Protein AF-A0A1Q6TTP5-F1 (afdb_monomer_lite)

Secondary structure (DSSP, 8-state):
----EEEEE-GGGS--HHHH-S-HHHHHHHHHHHHHHHHHHHGGG--SS-EEHHHHHHHHHHHHTT----EEEEE---TT-S-EEEEEEEEEE-GGG-EEEEEEEEEEEE-B-TTSSEES-HHHHHHHHHHHHHHHH-GGGS----TTGGG-GGGHHHHHHHHHHHHT--SS---HHHHHHHHHHHGGGS-HHHHHHHHHHHHHHHHHHHHHHHHHHHHHHHTT-HHHHHHHHHHIIIII-HHHHHHHHHHHHHHHHHHHHHHHHHHTT-

pLDDT: mean 91.37, std 7.25, range [50.59, 98.12]

Radius of gyration: 19.86 Å; chains: 1; bounding box: 50×44×64 Å

Sequence (270 aa):
MQIVLHEKFLPEARLPFSIVKGSVKSRKIMAEKQFKNFYKEINHYWNGKYCSVDILRETLDKQLYPNKINYVILNEENQKFAGSHGCSVKVTPGENGELNLNHTGYKFLLPLDSTKNNILNKYTALHEARHFFDHLYNPKYSLIRCGKSINHEQSKEDYEKLHELFLTDLSKPVKMKNLKNNAALIFKHIPNDVLIDGLQNIRNALQTEINAYKEEIKCLMKDYKFLDALTLKLFLNTNCKFKAKLKYTNQKLKELIYIERQALRNQRHQ

Foldseek 3Di:
DQAAEAEAEDQQAADDCVQLDDDLVVLLVVLVVLLVQLCVQLVVQPPPFKHWPVSNVVSVPVSQPPRRHDEDEAADPDPLDQKDKAFDWDWDADPPRYIYTYGRHMYIHAHADPVNTIGGDPLSSSLRSLLSSSCRSPVLLRDPLCSVVVRVVQLPVLLVVLLCLQPPFLPFFDDVVVSVVSNVVSVVRDPLVSLLSSLSNSLSVLVSNVRSLVVSLVVCVVVVVPVVSVVSVVSCVGRNVSVVSNVVSVVVSVVSVVVVVVVVVVVVVD

Structure (mmCIF, N/CA/C/O backbone):
data_AF-A0A1Q6TTP5-F1
#
_entry.id   AF-A0A1Q6TTP5-F1
#
loop_
_atom_site.group_PDB
_atom_site.id
_atom_site.type_symbol
_atom_site.label_atom_id
_atom_site.label_alt_id
_atom_site.label_comp_id
_atom_site.label_asym_id
_atom_site.label_entity_id
_atom_site.label_seq_id
_atom_site.pdbx_PDB_ins_code
_atom_site.Cartn_x
_atom_site.Cartn_y
_atom_site.Cartn_z
_atom_site.occupancy
_atom_site.B_iso_or_equiv
_atom_site.auth_seq_id
_atom_site.auth_comp_id
_atom_site.auth_asym_id
_atom_site.auth_atom_id
_atom_site.pdbx_PDB_model_num
ATOM 1 N N . MET A 1 1 ? -29.243 -4.845 12.595 1.00 61.56 1 MET A N 1
ATOM 2 C CA . MET A 1 1 ? -28.504 -6.123 12.509 1.00 61.56 1 MET A CA 1
ATOM 3 C C . MET A 1 1 ? -27.027 -5.785 12.442 1.00 61.56 1 MET A C 1
ATOM 5 O O . MET A 1 1 ? -26.674 -4.958 11.614 1.00 61.56 1 MET A O 1
ATOM 9 N N . GLN A 1 2 ? -26.197 -6.325 13.336 1.00 77.44 2 GLN A N 1
ATOM 10 C CA . GLN A 1 2 ? -24.757 -6.064 13.312 1.00 77.44 2 GLN A CA 1
ATOM 11 C C . GLN A 1 2 ? -24.103 -6.994 12.287 1.00 77.44 2 GLN A C 1
ATOM 13 O O . GLN A 1 2 ? -24.135 -8.209 12.444 1.00 77.44 2 GLN A O 1
ATOM 18 N N . ILE A 1 3 ? -23.536 -6.423 11.231 1.00 81.69 3 ILE A N 1
ATOM 19 C CA . ILE A 1 3 ? -22.770 -7.151 10.225 1.00 81.69 3 ILE A CA 1
ATOM 20 C C . ILE A 1 3 ? -21.386 -7.431 10.802 1.00 81.69 3 ILE A C 1
ATOM 22 O O . ILE A 1 3 ? -20.631 -6.511 11.122 1.00 81.69 3 ILE A O 1
ATOM 26 N N . VAL A 1 4 ? -21.027 -8.704 10.912 1.00 87.06 4 VAL A N 1
ATOM 27 C CA . VAL A 1 4 ? -19.664 -9.112 11.257 1.00 87.06 4 VAL A CA 1
ATOM 28 C C . VAL A 1 4 ? -18.906 -9.403 9.966 1.00 87.06 4 VAL A C 1
ATOM 30 O O . VAL A 1 4 ? -19.392 -10.123 9.095 1.00 87.06 4 VAL A O 1
ATOM 33 N N . LEU A 1 5 ? -17.722 -8.804 9.832 1.00 88.69 5 LEU A N 1
ATOM 34 C CA . LEU A 1 5 ? -16.865 -8.942 8.658 1.00 88.69 5 LEU A CA 1
ATOM 35 C C . LEU A 1 5 ? -15.565 -9.658 9.030 1.00 88.69 5 LEU A C 1
ATOM 37 O O . LEU A 1 5 ? -14.797 -9.172 9.863 1.00 88.69 5 LEU A O 1
ATOM 41 N N . HIS A 1 6 ? -15.284 -10.768 8.355 1.00 90.62 6 HIS A N 1
ATOM 42 C CA . HIS A 1 6 ? -14.046 -11.525 8.495 1.00 90.62 6 HIS A CA 1
ATOM 43 C C . HIS A 1 6 ? -13.146 -11.317 7.280 1.00 90.62 6 HIS A C 1
ATOM 45 O O . HIS A 1 6 ? -13.480 -11.720 6.168 1.00 90.62 6 HIS A O 1
ATOM 51 N N . GLU A 1 7 ? -11.971 -10.722 7.486 1.00 91.75 7 GLU A N 1
ATOM 52 C CA . GLU A 1 7 ? -10.958 -10.613 6.433 1.00 91.75 7 GLU A CA 1
ATOM 53 C C . GLU A 1 7 ? -10.144 -11.910 6.332 1.00 91.75 7 GLU A C 1
ATOM 55 O O . GLU A 1 7 ? -9.494 -12.334 7.294 1.00 91.75 7 GLU A O 1
ATOM 60 N N . LYS A 1 8 ? -10.161 -12.541 5.154 1.00 92.50 8 LYS A N 1
ATOM 61 C CA . LYS A 1 8 ? -9.459 -13.800 4.872 1.00 92.50 8 LYS A CA 1
ATOM 62 C C . LYS A 1 8 ? -8.482 -13.598 3.723 1.00 92.50 8 LYS A C 1
ATOM 64 O O . LYS A 1 8 ? -8.877 -13.157 2.654 1.00 92.50 8 LYS A O 1
ATOM 69 N N . PHE A 1 9 ? -7.216 -13.957 3.918 1.00 93.62 9 PHE A N 1
ATOM 70 C CA . PHE A 1 9 ? -6.235 -13.994 2.829 1.00 93.62 9 PHE A CA 1
ATOM 71 C C . PHE A 1 9 ? -6.176 -15.395 2.238 1.00 93.62 9 PHE A C 1
ATOM 73 O O . PHE A 1 9 ? -5.779 -16.336 2.937 1.00 93.62 9 PHE A O 1
ATOM 80 N N . LEU A 1 10 ? -6.563 -15.521 0.969 1.00 94.56 10 LEU A N 1
ATOM 81 C CA . LEU A 1 10 ? -6.460 -16.776 0.232 1.00 94.56 10 LEU A CA 1
ATOM 82 C C . LEU A 1 10 ? -4.989 -17.098 -0.090 1.00 94.56 10 LEU A C 1
ATOM 84 O O . LEU A 1 10 ? -4.150 -16.193 -0.040 1.00 94.56 10 LEU A O 1
ATOM 88 N N . PRO A 1 11 ? -4.636 -18.371 -0.365 1.00 94.06 11 PRO A N 1
ATOM 89 C CA . PRO A 1 11 ? -3.260 -18.777 -0.667 1.00 94.06 11 PRO A CA 1
ATOM 90 C C . PRO A 1 11 ? -2.584 -17.932 -1.754 1.00 94.06 11 PRO A C 1
ATOM 92 O O . PRO A 1 11 ? -1.433 -17.547 -1.595 1.00 94.06 11 PRO A O 1
ATOM 95 N N . GLU A 1 12 ? -3.322 -17.569 -2.796 1.00 93.00 12 GLU A N 1
ATOM 96 C CA . GLU A 1 12 ? -2.879 -16.727 -3.906 1.00 93.00 12 GLU A CA 1
ATOM 97 C C . GLU A 1 12 ? -2.665 -15.248 -3.538 1.00 93.00 12 GLU A C 1
ATOM 99 O O . GLU A 1 12 ? -2.098 -14.492 -4.316 1.00 93.00 12 GLU A O 1
ATOM 104 N N . ALA A 1 13 ? -3.099 -14.799 -2.361 1.00 94.81 13 ALA A N 1
ATOM 105 C CA . ALA A 1 13 ? -2.961 -13.415 -1.907 1.00 94.81 13 ALA A CA 1
ATOM 106 C C . ALA A 1 13 ? -1.980 -13.274 -0.736 1.00 94.81 13 ALA A C 1
ATOM 108 O O . ALA A 1 13 ? -1.934 -12.228 -0.087 1.00 94.81 13 ALA A O 1
ATOM 109 N N . ARG A 1 14 ? -1.231 -14.332 -0.399 1.00 95.06 14 ARG A N 1
ATOM 110 C CA . ARG A 1 14 ? -0.329 -14.324 0.757 1.00 95.06 14 ARG A CA 1
ATOM 111 C C . ARG A 1 14 ? 0.896 -15.195 0.557 1.00 95.06 14 ARG A C 1
ATOM 113 O O . ARG A 1 14 ? 0.854 -16.251 -0.059 1.00 95.06 14 ARG A O 1
ATOM 120 N N . LEU A 1 15 ? 1.978 -14.799 1.213 1.00 95.94 15 LEU A N 1
ATOM 121 C CA . LEU A 1 15 ? 3.125 -15.675 1.407 1.00 95.94 15 LEU A CA 1
ATOM 122 C C . LEU A 1 15 ? 2.881 -16.651 2.573 1.00 95.94 15 LEU A C 1
ATOM 124 O O . LEU A 1 15 ? 2.167 -16.310 3.525 1.00 95.94 15 LEU A O 1
ATOM 128 N N . PRO A 1 16 ? 3.517 -17.837 2.557 1.00 94.62 16 PRO A N 1
ATOM 129 C CA . PRO A 1 16 ? 3.521 -18.756 3.688 1.00 94.62 16 PRO A CA 1
ATOM 130 C C . PRO A 1 16 ? 3.952 -18.084 4.995 1.00 94.62 16 PRO A C 1
ATOM 132 O O . PRO A 1 16 ? 4.880 -17.270 5.021 1.00 94.62 16 PRO A O 1
ATOM 135 N N . PHE A 1 17 ? 3.339 -18.479 6.116 1.00 93.19 17 PHE A N 1
ATOM 136 C CA . PHE A 1 17 ? 3.669 -17.925 7.436 1.00 93.19 17 PHE A CA 1
ATOM 137 C C . PHE A 1 17 ? 5.153 -18.088 7.796 1.00 93.19 17 PHE A C 1
ATOM 139 O O . PHE A 1 17 ? 5.731 -17.217 8.440 1.00 93.19 17 PHE A O 1
ATOM 146 N N . SER A 1 18 ? 5.804 -19.157 7.330 1.00 93.56 18 SER A N 1
ATOM 147 C CA . SER A 1 18 ? 7.247 -19.369 7.494 1.00 93.56 18 SER A CA 1
ATOM 148 C C . SER A 1 18 ? 8.098 -18.222 6.932 1.00 93.56 18 SER A C 1
ATOM 150 O O . SER A 1 18 ? 9.165 -17.950 7.485 1.00 93.56 18 SER A O 1
ATOM 152 N N . ILE A 1 19 ? 7.609 -17.525 5.898 1.00 92.56 19 ILE A N 1
ATOM 153 C CA . ILE A 1 19 ? 8.238 -16.353 5.279 1.00 92.56 19 ILE A CA 1
ATOM 154 C C . ILE A 1 19 ? 7.828 -15.066 6.005 1.00 92.56 19 ILE A C 1
ATOM 156 O O . ILE A 1 19 ? 8.670 -14.211 6.264 1.00 92.56 19 ILE A O 1
ATOM 160 N N . VAL A 1 20 ? 6.552 -14.917 6.370 1.00 92.25 20 VAL A N 1
ATOM 161 C CA . VAL A 1 20 ? 6.010 -13.672 6.960 1.00 92.25 20 VAL A CA 1
ATOM 162 C C . VAL A 1 20 ? 5.884 -13.702 8.489 1.00 92.25 20 VAL A C 1
ATOM 164 O O . VAL A 1 20 ? 5.105 -12.949 9.080 1.00 92.25 20 VAL A O 1
ATOM 167 N N . LYS A 1 21 ? 6.672 -14.541 9.167 1.00 92.38 21 LYS A N 1
ATOM 168 C CA . LYS A 1 21 ? 6.763 -14.579 10.637 1.00 92.38 21 LYS A CA 1
ATOM 169 C C . LYS A 1 21 ? 7.681 -13.488 11.202 1.00 92.38 21 LYS A C 1
ATOM 171 O O . LYS A 1 21 ? 8.423 -12.809 10.495 1.00 92.38 21 LYS A O 1
ATOM 176 N N . GLY A 1 22 ? 7.636 -13.318 12.522 1.00 92.88 22 GLY A N 1
ATOM 177 C CA . GLY A 1 22 ? 8.502 -12.397 13.262 1.00 92.88 22 GLY A CA 1
ATOM 178 C C . GLY A 1 22 ? 7.882 -11.025 13.537 1.00 92.88 22 GLY A C 1
ATOM 179 O O . GLY A 1 22 ? 6.665 -10.834 13.521 1.00 92.88 22 GLY A O 1
ATOM 180 N N . SER A 1 23 ? 8.736 -10.053 13.848 1.00 94.62 23 SER A N 1
ATOM 181 C CA . SER A 1 23 ? 8.324 -8.687 14.187 1.00 94.62 23 SER A CA 1
ATOM 182 C C . SER A 1 23 ? 7.936 -7.863 12.949 1.00 94.62 23 SER A C 1
ATOM 184 O O . SER A 1 23 ? 8.320 -8.172 11.823 1.00 94.62 23 SER A O 1
ATOM 186 N N . VAL A 1 24 ? 7.231 -6.744 13.151 1.00 91.50 24 VAL A N 1
ATOM 187 C CA . VAL A 1 24 ? 6.986 -5.761 12.072 1.00 91.50 24 VAL A CA 1
ATOM 188 C C . VAL A 1 24 ? 8.311 -5.255 11.485 1.00 91.50 24 VAL A C 1
ATOM 190 O O . VAL A 1 24 ? 8.438 -5.101 10.274 1.00 91.50 24 VAL A O 1
ATOM 193 N N . LYS A 1 25 ? 9.330 -5.052 12.331 1.00 93.75 25 LYS A N 1
ATOM 194 C CA . LYS A 1 25 ? 10.655 -4.583 11.904 1.00 93.75 25 LYS A CA 1
ATOM 195 C C . LYS A 1 25 ? 11.347 -5.593 10.983 1.00 93.75 25 LYS A C 1
ATOM 197 O O . LYS A 1 25 ? 11.863 -5.191 9.945 1.00 93.75 25 LYS A O 1
ATOM 202 N N . SER A 1 26 ? 11.337 -6.883 11.330 1.00 95.00 26 SER A N 1
ATOM 203 C CA . SER A 1 26 ? 11.960 -7.927 10.499 1.00 95.00 26 SER A CA 1
ATOM 204 C C . SER A 1 26 ? 11.258 -8.066 9.153 1.00 95.00 26 SER A C 1
ATOM 206 O O . SER A 1 26 ? 11.923 -8.096 8.122 1.00 95.00 26 SER A O 1
ATOM 208 N N . ARG A 1 27 ? 9.922 -8.049 9.137 1.00 96.12 27 ARG A N 1
ATOM 209 C CA . ARG A 1 27 ? 9.150 -8.119 7.888 1.00 96.12 27 ARG A CA 1
ATOM 210 C C . ARG A 1 27 ? 9.369 -6.914 6.984 1.00 96.12 27 ARG A C 1
ATOM 212 O O . ARG A 1 27 ? 9.507 -7.083 5.780 1.00 96.12 27 ARG A O 1
ATOM 219 N N . LYS A 1 28 ? 9.496 -5.710 7.548 1.00 94.88 28 LYS A N 1
ATOM 220 C CA . LYS A 1 28 ? 9.879 -4.512 6.787 1.00 94.88 28 LYS A CA 1
ATOM 221 C C . LYS A 1 28 ? 11.259 -4.654 6.131 1.00 94.88 28 LYS A C 1
ATOM 223 O O . LYS A 1 28 ? 11.417 -4.293 4.970 1.00 94.88 28 LYS A O 1
ATOM 228 N N . ILE A 1 29 ? 12.242 -5.206 6.847 1.00 95.50 29 ILE A N 1
ATOM 229 C CA . ILE A 1 29 ? 13.582 -5.472 6.294 1.00 95.50 29 ILE A CA 1
ATOM 230 C C . ILE A 1 29 ? 13.503 -6.486 5.148 1.00 95.50 29 ILE A C 1
ATOM 232 O O . ILE A 1 29 ? 14.126 -6.278 4.109 1.00 95.50 29 ILE A O 1
ATOM 236 N N . MET A 1 30 ? 12.721 -7.557 5.311 1.00 96.00 30 MET A N 1
ATOM 237 C CA . MET A 1 30 ? 12.509 -8.552 4.255 1.00 96.00 30 MET A CA 1
ATOM 238 C C . MET A 1 30 ? 11.858 -7.929 3.023 1.00 96.00 30 MET A C 1
ATOM 240 O O . MET A 1 30 ? 12.359 -8.101 1.917 1.00 96.00 30 MET A O 1
ATOM 244 N N . ALA A 1 31 ? 10.809 -7.136 3.221 1.00 97.19 31 ALA A N 1
ATOM 245 C CA . ALA A 1 31 ? 10.143 -6.427 2.147 1.00 97.19 31 ALA A CA 1
ATOM 246 C C . ALA A 1 31 ? 11.117 -5.485 1.409 1.00 97.19 31 ALA A C 1
ATOM 248 O O . ALA A 1 31 ? 11.142 -5.486 0.182 1.00 97.19 31 ALA A O 1
ATOM 249 N N . GLU A 1 32 ? 11.937 -4.698 2.122 1.00 96.81 32 GLU A N 1
ATOM 250 C CA . GLU A 1 32 ? 12.962 -3.825 1.514 1.00 96.81 32 GLU A CA 1
ATOM 251 C C . GLU A 1 32 ? 14.014 -4.639 0.740 1.00 96.81 32 GLU A C 1
ATOM 253 O O . GLU A 1 32 ? 14.428 -4.236 -0.347 1.00 96.81 32 GLU A O 1
ATOM 258 N N . LYS A 1 33 ? 14.436 -5.795 1.268 1.00 96.25 33 LYS A N 1
ATOM 259 C CA . LYS A 1 33 ? 15.372 -6.701 0.587 1.00 96.25 33 LYS A CA 1
ATOM 260 C C . LYS A 1 33 ? 14.799 -7.189 -0.745 1.00 96.25 33 LYS A C 1
ATOM 262 O O . LYS A 1 33 ? 15.495 -7.104 -1.752 1.00 96.25 33 LYS A O 1
ATOM 267 N N . GLN A 1 34 ? 13.551 -7.651 -0.758 1.00 96.75 34 GLN A N 1
ATOM 268 C CA . GLN A 1 34 ? 12.932 -8.166 -1.981 1.00 96.75 34 GLN A CA 1
ATOM 269 C C . GLN A 1 34 ? 12.700 -7.080 -3.017 1.00 96.75 34 GLN A C 1
ATOM 271 O O . GLN A 1 34 ? 13.048 -7.267 -4.176 1.00 96.75 34 GLN A O 1
ATOM 276 N N . PHE A 1 35 ? 12.253 -5.899 -2.591 1.00 97.81 35 PHE A N 1
ATOM 277 C CA . PHE A 1 35 ? 12.165 -4.763 -3.501 1.00 97.81 35 PHE A CA 1
ATOM 278 C C . PHE A 1 35 ? 13.524 -4.396 -4.109 1.00 97.81 35 PHE A C 1
ATOM 280 O O . PHE A 1 35 ? 13.597 -4.092 -5.290 1.00 97.81 35 PHE A O 1
ATOM 287 N N . LYS A 1 36 ? 14.623 -4.446 -3.344 1.00 96.06 36 LYS A N 1
ATOM 288 C CA . LYS A 1 36 ? 15.963 -4.188 -3.898 1.00 96.06 36 LYS A CA 1
ATOM 289 C C . LYS A 1 36 ? 16.388 -5.237 -4.924 1.00 96.06 36 LYS A C 1
ATOM 291 O O . LYS A 1 36 ? 17.063 -4.871 -5.882 1.00 96.06 36 LYS A O 1
ATOM 296 N N . ASN A 1 37 ? 16.041 -6.505 -4.712 1.00 96.19 37 ASN A N 1
ATOM 297 C CA . ASN A 1 37 ? 16.321 -7.574 -5.672 1.00 96.19 37 ASN A CA 1
ATOM 298 C C . ASN A 1 37 ? 15.503 -7.378 -6.953 1.00 96.19 37 ASN A C 1
ATOM 300 O O . ASN A 1 37 ? 16.085 -7.318 -8.031 1.00 96.19 37 ASN A O 1
ATOM 304 N N . PHE A 1 38 ? 14.197 -7.146 -6.804 1.00 97.38 38 PHE A N 1
ATOM 305 C CA . PHE A 1 38 ? 13.297 -6.758 -7.887 1.00 97.38 38 PHE A CA 1
ATOM 306 C C . PHE A 1 38 ? 13.824 -5.545 -8.663 1.00 97.38 38 PHE A C 1
ATOM 308 O O . PHE A 1 38 ? 13.957 -5.607 -9.879 1.00 97.38 38 PHE A O 1
ATOM 315 N N . TYR A 1 39 ? 14.198 -4.467 -7.964 1.00 95.00 39 TYR A N 1
ATOM 316 C CA . TYR A 1 39 ? 14.732 -3.250 -8.573 1.00 95.00 39 TYR A CA 1
ATOM 317 C C . TYR A 1 39 ? 15.978 -3.537 -9.407 1.00 95.00 39 TYR A C 1
ATOM 319 O O . TYR A 1 39 ? 16.068 -3.062 -10.531 1.00 95.00 39 TYR A O 1
ATOM 327 N N . LYS A 1 40 ? 16.945 -4.292 -8.866 1.00 93.69 40 LYS A N 1
ATOM 328 C CA . LYS A 1 40 ? 18.176 -4.621 -9.598 1.00 93.69 40 LYS A CA 1
ATOM 329 C C . LYS A 1 40 ? 17.859 -5.271 -10.937 1.00 93.69 40 LYS A C 1
ATOM 331 O O . LYS A 1 40 ? 18.472 -4.905 -11.924 1.00 93.69 40 LYS A O 1
ATOM 336 N N . GLU A 1 41 ? 16.898 -6.185 -10.955 1.00 94.00 41 GLU A N 1
ATOM 337 C CA . GLU A 1 41 ? 16.515 -6.907 -12.158 1.00 94.00 41 GLU A CA 1
ATOM 338 C C . GLU A 1 41 ? 15.703 -6.047 -13.131 1.00 94.00 41 GLU A C 1
ATOM 340 O O . GLU A 1 41 ? 16.138 -5.835 -14.262 1.00 94.00 41 GLU A O 1
ATOM 345 N N . ILE A 1 42 ? 14.577 -5.478 -12.681 1.00 94.06 42 ILE A N 1
ATOM 346 C CA . ILE A 1 42 ? 13.681 -4.703 -13.551 1.00 94.06 42 ILE A CA 1
ATOM 347 C C . ILE A 1 42 ? 14.399 -3.500 -14.168 1.00 94.06 42 ILE A C 1
ATOM 349 O O . ILE A 1 42 ? 14.082 -3.095 -15.282 1.00 94.06 42 ILE A O 1
ATOM 353 N N . ASN A 1 43 ? 15.384 -2.927 -13.463 1.00 91.06 43 ASN A N 1
ATOM 354 C CA . ASN A 1 43 ? 16.099 -1.734 -13.900 1.00 91.06 43 ASN A CA 1
ATOM 355 C C . ASN A 1 43 ? 16.817 -1.918 -15.247 1.00 91.06 43 ASN A C 1
ATOM 357 O O . ASN A 1 43 ? 16.950 -0.943 -15.981 1.00 91.06 43 ASN A O 1
ATOM 361 N N . HIS A 1 44 ? 17.240 -3.140 -15.583 1.00 89.44 44 HIS A N 1
ATOM 362 C CA . HIS A 1 44 ? 17.928 -3.438 -16.843 1.00 89.44 44 HIS A CA 1
ATOM 363 C C . HIS A 1 44 ? 17.019 -3.360 -18.074 1.00 89.44 44 HIS A C 1
ATOM 365 O O . HIS A 1 44 ? 17.513 -3.147 -19.176 1.00 89.44 44 HIS A O 1
ATOM 371 N N . TYR A 1 45 ? 15.706 -3.499 -17.890 1.00 89.75 45 TYR A N 1
ATOM 372 C CA . TYR A 1 45 ? 14.745 -3.553 -18.991 1.00 89.75 45 TYR A CA 1
ATOM 373 C C . TYR A 1 45 ? 14.114 -2.202 -19.336 1.00 89.75 45 TYR A C 1
ATOM 375 O O . TYR A 1 45 ? 13.367 -2.093 -20.307 1.00 89.75 45 TYR A O 1
ATOM 383 N N . TRP A 1 46 ? 14.401 -1.152 -18.564 1.00 86.56 46 TRP A N 1
ATOM 384 C CA . TRP A 1 46 ? 13.908 0.186 -18.879 1.00 86.56 46 TRP A CA 1
ATOM 385 C C . TRP A 1 46 ? 14.708 0.772 -20.041 1.00 86.56 46 TRP A C 1
ATOM 387 O O . TRP A 1 46 ? 15.827 1.250 -19.856 1.00 86.56 46 TRP A O 1
ATOM 397 N N . ASN A 1 47 ? 14.114 0.793 -21.235 1.00 70.75 47 ASN A N 1
ATOM 398 C CA . ASN A 1 47 ? 14.740 1.337 -22.441 1.00 70.75 47 ASN A CA 1
ATOM 399 C C . ASN A 1 47 ? 14.602 2.872 -22.513 1.00 70.75 47 ASN A C 1
ATOM 401 O O . ASN A 1 47 ? 13.961 3.430 -23.402 1.00 70.75 47 ASN A O 1
ATOM 405 N N . GLY A 1 48 ? 15.107 3.573 -21.495 1.00 66.94 48 GLY A N 1
ATOM 406 C CA . GLY A 1 48 ? 15.123 5.039 -21.405 1.00 66.94 48 GLY A CA 1
ATOM 407 C C . GLY A 1 48 ? 13.773 5.724 -21.134 1.00 66.94 48 GLY A C 1
ATOM 408 O O . GLY A 1 48 ? 13.760 6.747 -20.449 1.00 66.94 48 GLY A O 1
ATOM 409 N N . LYS A 1 49 ? 12.639 5.181 -21.611 1.00 70.94 49 LYS A N 1
ATOM 410 C CA . LYS A 1 49 ? 11.299 5.779 -21.417 1.00 70.94 49 LYS A CA 1
ATOM 411 C C . LYS A 1 49 ? 10.199 4.824 -20.950 1.00 70.94 49 LYS A C 1
ATOM 413 O O . LYS A 1 49 ? 9.296 5.282 -20.261 1.00 70.94 49 LYS A O 1
ATOM 418 N N . TYR A 1 50 ? 10.258 3.540 -21.288 1.00 86.19 50 TYR A N 1
ATOM 419 C CA . TYR A 1 50 ? 9.180 2.593 -20.992 1.00 86.19 50 TYR A CA 1
ATOM 420 C C . TYR A 1 50 ? 9.714 1.198 -20.655 1.00 86.19 50 TYR A C 1
ATOM 422 O O . TYR A 1 50 ? 10.868 0.868 -20.937 1.00 86.19 50 TYR A O 1
ATOM 430 N N . CYS A 1 51 ? 8.855 0.402 -20.025 1.00 91.94 51 CYS A N 1
ATOM 431 C CA . CYS A 1 51 ? 9.029 -1.026 -19.771 1.00 91.94 51 CYS A CA 1
ATOM 432 C C . CYS A 1 51 ? 7.689 -1.711 -20.043 1.00 91.94 51 CYS A C 1
ATOM 434 O O . CYS A 1 51 ? 6.642 -1.123 -19.754 1.00 91.94 51 CYS A O 1
ATOM 436 N N . SER A 1 52 ? 7.702 -2.915 -20.611 1.00 94.94 52 SER A N 1
ATOM 437 C CA . SER A 1 52 ? 6.453 -3.619 -20.886 1.00 94.94 52 SER A CA 1
ATOM 438 C C . SER A 1 52 ? 5.816 -4.146 -19.598 1.00 94.94 52 SER A C 1
ATOM 440 O O . SER A 1 52 ? 6.489 -4.463 -18.612 1.00 94.94 52 SER A O 1
ATOM 442 N N . VAL A 1 53 ? 4.491 -4.259 -19.615 1.00 96.50 53 VAL A N 1
ATOM 443 C CA . VAL A 1 53 ? 3.714 -4.870 -18.532 1.00 96.50 53 VAL A CA 1
ATOM 444 C C . VAL A 1 53 ? 4.145 -6.322 -18.307 1.00 96.50 53 VAL A C 1
ATOM 446 O O . VAL A 1 53 ? 4.231 -6.756 -17.160 1.00 96.50 53 VAL A O 1
ATOM 449 N N . ASP A 1 54 ? 4.469 -7.059 -19.370 1.00 96.38 54 ASP A N 1
ATOM 450 C CA . ASP A 1 54 ? 4.887 -8.460 -19.262 1.00 96.38 54 ASP A CA 1
ATOM 451 C C . ASP A 1 54 ? 6.254 -8.608 -18.594 1.00 96.38 54 ASP A C 1
ATOM 453 O O . ASP A 1 54 ? 6.394 -9.429 -17.694 1.00 96.38 54 ASP A O 1
ATOM 457 N N . ILE A 1 55 ? 7.219 -7.736 -18.897 1.00 96.25 55 ILE A N 1
ATOM 458 C CA . ILE A 1 55 ? 8.511 -7.729 -18.196 1.00 96.25 55 ILE A CA 1
ATOM 459 C C . ILE A 1 55 ? 8.321 -7.430 -16.701 1.00 96.25 55 ILE A C 1
ATOM 461 O O . ILE A 1 55 ? 8.985 -8.036 -15.852 1.00 96.25 55 ILE A O 1
ATOM 465 N N . LEU A 1 56 ? 7.408 -6.514 -16.348 1.00 96.69 56 LEU A N 1
ATOM 466 C CA . LEU A 1 56 ? 7.067 -6.264 -14.946 1.00 96.69 56 LEU A CA 1
ATOM 467 C C . LEU A 1 56 ? 6.510 -7.530 -14.277 1.00 96.69 56 LEU A C 1
ATOM 469 O O . LEU A 1 56 ? 6.955 -7.862 -13.176 1.00 96.69 56 LEU A O 1
ATOM 473 N N . ARG A 1 57 ? 5.586 -8.243 -14.937 1.00 97.31 57 ARG A N 1
ATOM 474 C CA . ARG A 1 57 ? 5.022 -9.507 -14.431 1.00 97.31 57 ARG A CA 1
ATOM 475 C C . ARG A 1 57 ? 6.095 -10.570 -14.242 1.00 97.31 57 ARG A C 1
ATOM 477 O O . ARG A 1 57 ? 6.264 -11.077 -13.139 1.00 97.31 57 ARG A O 1
ATOM 484 N N . GLU A 1 58 ? 6.872 -10.843 -15.284 1.00 96.88 58 GLU A N 1
ATOM 485 C CA . GLU A 1 58 ? 7.942 -11.843 -15.263 1.00 96.88 58 GLU A CA 1
ATOM 486 C C . GLU A 1 58 ? 8.940 -11.572 -14.137 1.00 96.88 58 GLU A C 1
ATOM 488 O O . GLU A 1 58 ? 9.329 -12.481 -13.399 1.00 96.88 58 GLU A O 1
ATOM 493 N N . THR A 1 59 ? 9.314 -10.303 -13.950 1.00 97.00 59 THR A N 1
ATOM 494 C CA . THR A 1 59 ? 10.244 -9.923 -12.885 1.00 97.00 59 THR A CA 1
ATOM 495 C C . THR A 1 59 ? 9.615 -10.090 -11.501 1.00 97.00 59 THR A C 1
ATOM 497 O O . THR A 1 59 ? 10.281 -10.575 -10.589 1.00 97.00 59 THR A O 1
ATOM 500 N N . LEU A 1 60 ? 8.345 -9.720 -11.305 1.00 97.38 60 LEU A N 1
ATOM 501 C CA . LEU A 1 60 ? 7.648 -9.947 -10.033 1.00 97.38 60 LEU A CA 1
ATOM 502 C C . LEU A 1 60 ? 7.527 -11.446 -9.726 1.00 97.38 60 LEU A C 1
ATOM 504 O O . LEU A 1 60 ? 7.898 -11.875 -8.632 1.00 97.38 60 LEU A O 1
ATOM 508 N N . ASP A 1 61 ? 7.084 -12.247 -10.692 1.00 96.94 61 ASP A N 1
ATOM 509 C CA . ASP A 1 61 ? 6.878 -13.689 -10.534 1.00 96.94 61 ASP A CA 1
ATOM 510 C C . ASP A 1 61 ? 8.187 -14.413 -10.220 1.00 96.94 61 ASP A C 1
ATOM 512 O O . ASP A 1 61 ? 8.247 -15.237 -9.302 1.00 96.94 61 ASP A O 1
ATOM 516 N N . LYS A 1 62 ? 9.276 -14.045 -10.904 1.00 96.06 62 LYS A N 1
ATOM 517 C CA . LYS A 1 62 ? 10.610 -14.581 -10.622 1.00 96.06 62 LYS A CA 1
ATOM 518 C C . LYS A 1 62 ? 11.074 -14.267 -9.201 1.00 96.06 62 LYS A C 1
ATOM 520 O O . LYS A 1 62 ? 11.664 -15.127 -8.551 1.00 96.06 62 LYS A O 1
ATOM 525 N N . GLN A 1 63 ? 10.797 -13.064 -8.696 1.00 95.06 63 GLN A N 1
ATOM 526 C CA . GLN A 1 63 ? 11.167 -12.670 -7.331 1.00 95.06 63 GLN A CA 1
ATOM 527 C C . GLN A 1 63 ? 10.324 -13.369 -6.255 1.00 95.06 63 GLN A C 1
ATOM 529 O O . GLN A 1 63 ? 10.763 -13.485 -5.109 1.00 95.06 63 GLN A O 1
ATOM 534 N N . LEU A 1 64 ? 9.122 -13.833 -6.604 1.00 95.00 64 LEU A N 1
ATOM 535 C CA . LEU A 1 64 ? 8.203 -14.498 -5.679 1.00 95.00 64 LEU A CA 1
ATOM 536 C C . LEU A 1 64 ? 8.287 -16.027 -5.720 1.00 95.00 64 LEU A C 1
ATOM 538 O O . LEU A 1 64 ? 7.869 -16.674 -4.751 1.00 95.00 64 LEU A O 1
ATOM 542 N N . TYR A 1 65 ? 8.870 -16.597 -6.779 1.00 93.81 65 TYR A N 1
ATOM 543 C CA . TYR A 1 65 ? 9.056 -18.036 -6.950 1.00 93.81 65 TYR A CA 1
ATOM 544 C C . TYR A 1 65 ? 9.655 -18.706 -5.691 1.00 93.81 65 TYR A C 1
ATOM 546 O O . TYR A 1 65 ? 10.599 -18.179 -5.094 1.00 93.81 65 TYR A O 1
ATOM 554 N N . PRO A 1 66 ? 9.134 -19.873 -5.253 1.00 94.56 66 PRO A N 1
ATOM 555 C CA . PRO A 1 66 ? 8.086 -20.692 -5.882 1.00 94.56 66 PRO A CA 1
ATOM 556 C C . PRO A 1 66 ? 6.648 -20.267 -5.541 1.00 94.56 66 PRO A C 1
ATOM 558 O O . PRO A 1 66 ? 5.698 -20.959 -5.906 1.00 94.56 66 PRO A O 1
ATOM 561 N N . ASN A 1 67 ? 6.459 -19.160 -4.822 1.00 95.31 67 ASN A N 1
ATOM 562 C CA . ASN A 1 67 ? 5.134 -18.705 -4.413 1.00 95.31 67 ASN A CA 1
ATOM 563 C C . ASN A 1 67 ? 4.430 -18.025 -5.589 1.00 95.31 67 ASN A C 1
ATOM 565 O O . ASN A 1 67 ? 4.969 -17.096 -6.186 1.00 95.31 67 ASN A O 1
ATOM 569 N N . LYS A 1 68 ? 3.204 -18.458 -5.883 1.00 94.50 68 LYS A N 1
ATOM 570 C CA . LYS A 1 68 ? 2.350 -17.837 -6.898 1.00 94.50 68 LYS A CA 1
ATOM 571 C C . LYS A 1 68 ? 1.403 -16.861 -6.215 1.00 94.50 68 LYS A C 1
ATOM 573 O O . LYS A 1 68 ? 0.514 -17.288 -5.482 1.00 94.50 68 LYS A O 1
ATOM 578 N N . ILE A 1 69 ? 1.629 -15.568 -6.429 1.00 97.19 69 ILE A N 1
ATOM 579 C CA . ILE A 1 69 ? 0.779 -14.500 -5.902 1.00 97.19 69 ILE A CA 1
ATOM 580 C C . ILE A 1 69 ? -0.023 -13.909 -7.052 1.00 97.19 69 ILE A C 1
ATOM 582 O O . ILE A 1 69 ? 0.543 -13.520 -8.066 1.00 97.19 69 ILE A O 1
ATOM 586 N N . ASN A 1 70 ? -1.333 -13.809 -6.879 1.00 97.62 70 ASN A N 1
ATOM 587 C CA . ASN A 1 70 ? -2.220 -13.189 -7.842 1.00 97.62 70 ASN A CA 1
ATOM 588 C C . ASN A 1 70 ? -2.111 -11.670 -7.763 1.00 97.62 70 ASN A C 1
ATOM 590 O O . ASN A 1 70 ? -2.251 -11.056 -6.700 1.00 97.62 70 ASN A O 1
ATOM 594 N N . TYR A 1 71 ? -1.941 -11.046 -8.917 1.00 97.75 71 TYR A N 1
ATOM 595 C CA . TYR A 1 71 ? -2.077 -9.611 -9.083 1.00 97.75 71 TYR A CA 1
ATOM 596 C C . TYR A 1 71 ? -2.514 -9.292 -10.509 1.00 97.75 71 TYR A C 1
ATOM 598 O O . TYR A 1 71 ? -2.325 -10.081 -11.432 1.00 97.75 71 TYR A O 1
ATOM 606 N N . VAL A 1 72 ? -3.113 -8.120 -10.685 1.00 97.19 72 VAL A N 1
ATOM 607 C CA . VAL A 1 72 ? -3.452 -7.577 -12.002 1.00 97.19 72 VAL A CA 1
ATOM 608 C C . VAL A 1 72 ? -2.783 -6.225 -12.185 1.00 97.19 72 VAL A C 1
ATOM 610 O O . VAL A 1 72 ? -2.619 -5.475 -11.224 1.00 97.19 72 VAL A O 1
ATOM 613 N N . ILE A 1 73 ? -2.405 -5.924 -13.424 1.00 97.56 73 ILE A N 1
ATOM 614 C CA . ILE A 1 73 ? -1.881 -4.620 -13.831 1.00 97.56 73 ILE A CA 1
ATOM 615 C C . ILE A 1 73 ? -2.921 -4.007 -14.758 1.00 97.56 73 ILE A C 1
ATOM 617 O O . ILE A 1 73 ? -3.296 -4.617 -15.759 1.00 97.56 73 ILE A O 1
ATOM 621 N N . LEU A 1 74 ? -3.419 -2.843 -14.369 1.00 95.88 74 LEU A N 1
ATOM 622 C CA . LEU A 1 74 ? -4.486 -2.097 -15.014 1.00 95.88 74 LEU A CA 1
ATOM 623 C C . LEU A 1 74 ? -3.980 -0.687 -15.326 1.00 95.88 74 LEU A C 1
ATOM 625 O O . LEU A 1 74 ? -3.001 -0.220 -14.740 1.00 95.88 74 LEU A O 1
ATOM 629 N N . ASN A 1 75 ? -4.660 -0.008 -16.245 1.00 95.12 75 ASN A N 1
ATOM 630 C CA . ASN A 1 75 ? -4.385 1.397 -16.505 1.00 95.12 75 ASN A CA 1
ATOM 631 C C . ASN A 1 75 ? -4.931 2.268 -15.362 1.00 95.12 75 ASN A C 1
ATOM 633 O O . ASN A 1 75 ? -6.042 2.027 -14.890 1.00 95.12 75 ASN A O 1
ATOM 637 N N . GLU A 1 76 ? -4.170 3.275 -14.939 1.00 93.88 76 GLU A N 1
ATOM 638 C CA . GLU A 1 76 ? -4.659 4.325 -14.046 1.00 93.88 76 GLU A CA 1
ATOM 639 C C . GLU A 1 76 ? -5.515 5.312 -14.849 1.00 93.88 76 GLU A C 1
ATOM 641 O O . GLU A 1 76 ? -5.020 6.050 -15.701 1.00 93.88 76 GLU A O 1
ATOM 646 N N . GLU A 1 77 ? -6.824 5.285 -14.607 1.00 87.62 77 GLU A N 1
ATOM 647 C CA . GLU A 1 77 ? -7.800 6.146 -15.287 1.00 87.62 77 GLU A CA 1
ATOM 648 C C . GLU A 1 77 ? -8.088 7.423 -14.486 1.00 87.62 77 GLU A C 1
ATOM 650 O O . GLU A 1 77 ? -8.616 8.401 -15.024 1.00 87.62 77 GLU A O 1
ATOM 655 N N . ASN A 1 78 ? -7.732 7.449 -13.199 1.00 81.50 78 ASN A N 1
ATOM 656 C CA . ASN A 1 78 ? -7.958 8.602 -12.351 1.00 81.50 78 ASN A CA 1
ATOM 657 C C . ASN A 1 78 ? -6.858 9.646 -12.550 1.00 81.50 78 ASN A C 1
ATOM 659 O O . ASN A 1 78 ? -5.751 9.523 -12.035 1.00 81.50 78 ASN A O 1
ATOM 663 N N . GLN A 1 79 ? -7.213 10.750 -13.205 1.00 75.50 79 GLN A N 1
ATOM 664 C CA . GLN A 1 79 ? -6.302 11.865 -13.487 1.00 75.50 79 GLN A CA 1
ATOM 665 C C . GLN A 1 79 ? -5.688 12.524 -12.236 1.00 75.50 79 GLN A C 1
ATOM 667 O O . GLN A 1 79 ? -4.740 13.297 -12.357 1.00 75.50 79 GLN A O 1
ATOM 672 N N . LYS A 1 80 ? -6.212 12.253 -11.030 1.00 75.75 80 LYS A N 1
ATOM 673 C CA . LYS A 1 80 ? -5.638 12.753 -9.771 1.00 75.75 80 LYS A CA 1
ATOM 674 C C . LYS A 1 80 ? -4.409 11.964 -9.313 1.00 75.75 80 LYS A C 1
ATOM 676 O O . LYS A 1 80 ? -3.665 12.471 -8.474 1.00 75.75 80 LYS A O 1
ATOM 681 N N . PHE A 1 81 ? -4.206 10.750 -9.819 1.00 79.38 81 PHE A N 1
ATOM 682 C CA . PHE A 1 81 ? -3.140 9.855 -9.382 1.00 79.38 81 PHE A CA 1
ATOM 683 C C . PHE A 1 81 ? -2.212 9.510 -10.544 1.00 79.38 81 PHE A C 1
ATOM 685 O O . PHE A 1 81 ? -2.645 9.297 -11.670 1.00 79.38 81 PHE A O 1
ATOM 692 N N . ALA A 1 82 ? -0.909 9.454 -10.264 1.00 85.50 82 ALA A N 1
ATOM 693 C CA . ALA A 1 82 ? 0.063 8.961 -11.238 1.00 85.50 82 ALA A CA 1
ATOM 694 C C . ALA A 1 82 ? 0.012 7.428 -11.358 1.00 85.50 82 ALA A C 1
ATOM 696 O O . ALA A 1 82 ? 0.364 6.889 -12.401 1.00 85.50 82 ALA A O 1
ATOM 697 N N . GLY A 1 83 ? -0.409 6.756 -10.287 1.00 92.56 83 GLY A N 1
ATOM 698 C CA . GLY A 1 83 ? -0.633 5.324 -10.162 1.00 92.56 83 GLY A CA 1
ATOM 699 C C . GLY A 1 83 ? -1.224 5.020 -8.786 1.00 92.56 83 GLY A C 1
ATOM 700 O O . GLY A 1 83 ? -1.301 5.908 -7.929 1.00 92.56 83 GLY A O 1
ATOM 701 N N . SER A 1 84 ? -1.660 3.781 -8.585 1.00 92.94 84 SER A N 1
ATOM 702 C CA . SER A 1 84 ? -2.163 3.319 -7.297 1.00 92.94 84 SER A CA 1
ATOM 703 C C . SER A 1 84 ? -2.013 1.809 -7.115 1.00 92.94 84 SER A C 1
ATOM 705 O O . SER A 1 84 ? -1.961 1.025 -8.067 1.00 92.94 84 SER A O 1
ATOM 707 N N . HIS A 1 85 ? -1.960 1.382 -5.857 1.00 94.62 85 HIS A N 1
ATOM 708 C CA . HIS A 1 85 ? -1.865 -0.017 -5.474 1.00 94.62 85 HIS A CA 1
ATOM 709 C C . HIS A 1 85 ? -2.977 -0.380 -4.491 1.00 94.62 85 HIS A C 1
ATOM 711 O O . HIS A 1 85 ? -3.294 0.371 -3.570 1.00 94.62 85 HIS A O 1
ATOM 717 N N . GLY A 1 86 ? -3.551 -1.570 -4.652 1.00 92.31 86 GLY A N 1
ATOM 718 C CA . GLY A 1 86 ? -4.636 -2.031 -3.794 1.00 92.31 86 GLY A CA 1
ATOM 719 C C . GLY A 1 86 ? -4.771 -3.544 -3.732 1.00 92.31 86 GLY A C 1
ATOM 720 O O . GLY A 1 86 ? -4.051 -4.292 -4.394 1.00 92.31 86 GLY A O 1
ATOM 721 N N . CYS A 1 87 ? -5.728 -3.998 -2.927 1.00 93.62 87 CYS A N 1
ATOM 722 C CA . CYS A 1 87 ? -6.071 -5.412 -2.808 1.00 93.62 87 CYS A CA 1
ATOM 723 C C . CYS A 1 87 ? -7.228 -5.769 -3.747 1.00 93.62 87 CYS A C 1
ATOM 725 O O . CYS A 1 87 ? -8.177 -5.002 -3.927 1.00 93.62 87 CYS A O 1
ATOM 727 N N . SER A 1 88 ? -7.165 -6.962 -4.329 1.00 94.62 88 SER A N 1
ATOM 728 C CA . SER A 1 88 ? -8.307 -7.599 -4.980 1.00 94.62 88 SER A CA 1
ATOM 729 C C . SER A 1 88 ? -9.079 -8.380 -3.930 1.00 94.62 88 SER A C 1
ATOM 731 O O . SER A 1 88 ? -8.511 -9.248 -3.267 1.00 94.62 88 SER A O 1
ATOM 733 N N . VAL A 1 89 ? -10.364 -8.063 -3.767 1.00 94.00 89 VAL A N 1
ATOM 734 C CA . VAL A 1 89 ? -11.223 -8.691 -2.761 1.00 94.00 89 VAL A CA 1
ATOM 735 C C . VAL A 1 89 ? -12.531 -9.188 -3.362 1.00 94.00 89 VAL A C 1
ATOM 737 O O . VAL A 1 89 ? -13.085 -8.566 -4.268 1.00 94.00 89 VAL A O 1
ATOM 740 N N . LYS A 1 90 ? -13.038 -10.299 -2.824 1.00 94.62 90 LYS A N 1
ATOM 741 C CA . LYS A 1 90 ? -14.357 -10.860 -3.122 1.00 94.62 90 LYS A CA 1
ATOM 742 C C . LYS A 1 90 ? -15.134 -11.043 -1.825 1.00 94.62 90 LYS A C 1
ATOM 744 O O . LYS A 1 90 ? -14.674 -11.737 -0.916 1.00 94.62 90 LYS A O 1
ATOM 749 N N . VAL A 1 91 ? -16.324 -10.456 -1.762 1.00 93.38 91 VAL A N 1
ATOM 750 C CA . VAL A 1 91 ? -17.246 -10.655 -0.640 1.00 93.38 91 VAL A CA 1
ATOM 751 C C . VAL A 1 91 ? -18.015 -11.954 -0.858 1.00 93.38 91 VAL A C 1
ATOM 753 O O . VAL A 1 91 ? -18.561 -12.178 -1.938 1.00 93.38 91 VAL A O 1
ATOM 756 N N . THR A 1 92 ? -18.047 -12.822 0.149 1.00 94.06 92 THR A N 1
ATOM 757 C CA . THR A 1 92 ? -18.884 -14.029 0.153 1.00 94.06 92 THR A CA 1
ATOM 758 C C . THR A 1 92 ? -19.643 -14.142 1.473 1.00 94.06 92 THR A C 1
ATOM 760 O O . THR A 1 92 ? -19.158 -13.631 2.486 1.00 94.06 92 THR A O 1
ATOM 763 N N . PRO A 1 93 ? -20.790 -14.839 1.508 1.00 92.62 93 PRO A N 1
ATOM 764 C CA . PRO A 1 93 ? -21.447 -15.174 2.767 1.00 92.62 93 PRO A CA 1
ATOM 765 C C . PRO A 1 93 ? -20.514 -15.960 3.704 1.00 92.62 93 PRO A C 1
ATOM 767 O O . PRO A 1 93 ? -19.627 -16.698 3.253 1.00 92.62 93 PRO A O 1
ATOM 770 N N . GLY A 1 94 ? -20.678 -15.756 5.006 1.00 88.38 94 GLY A N 1
ATOM 771 C CA . GLY A 1 94 ? -20.108 -16.555 6.087 1.00 88.38 94 GLY A CA 1
ATOM 772 C C . GLY A 1 94 ? -21.175 -17.365 6.817 1.00 88.38 94 GLY A C 1
ATOM 773 O O . GLY A 1 94 ? -22.329 -17.426 6.391 1.00 88.38 94 GLY A O 1
ATOM 774 N N . GLU A 1 95 ? -20.777 -18.011 7.909 1.00 86.25 95 GLU A N 1
ATOM 775 C CA . GLU A 1 95 ? -21.716 -18.706 8.792 1.00 86.25 95 GLU A CA 1
ATOM 776 C C . GLU A 1 95 ? -22.577 -17.677 9.538 1.00 86.25 95 GLU A C 1
ATOM 778 O O . GLU A 1 95 ? -22.163 -16.537 9.719 1.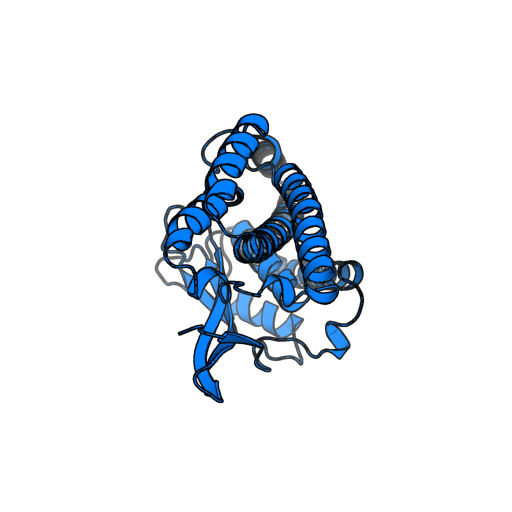00 86.25 95 GLU A O 1
ATOM 783 N N . ASN A 1 96 ? -23.794 -18.046 9.944 1.00 86.00 96 ASN A N 1
ATOM 784 C CA . ASN A 1 96 ? -24.660 -17.213 10.795 1.00 86.00 96 ASN A CA 1
ATOM 785 C C . ASN A 1 96 ? -24.931 -15.773 10.289 1.00 86.00 96 ASN A C 1
ATOM 787 O O . ASN A 1 96 ? -25.176 -14.871 11.087 1.00 86.00 96 ASN A O 1
ATOM 791 N N . GLY A 1 97 ? -24.912 -15.543 8.970 1.00 82.31 97 GLY A N 1
ATOM 792 C CA . GLY A 1 97 ? -25.176 -14.224 8.376 1.00 82.31 97 GLY A CA 1
ATOM 793 C C . GLY A 1 97 ? -23.979 -13.263 8.371 1.00 82.31 97 GLY A C 1
ATOM 794 O O . GLY A 1 97 ? -24.142 -12.088 8.043 1.00 82.31 97 GLY A O 1
ATOM 795 N N . GLU A 1 98 ? -22.780 -13.744 8.706 1.00 90.50 98 GLU A N 1
ATOM 796 C CA . GLU A 1 98 ? -21.532 -12.984 8.608 1.00 90.50 98 GLU A CA 1
ATOM 797 C C . GLU A 1 98 ? -21.095 -12.780 7.146 1.00 90.50 98 GLU A C 1
ATOM 799 O O . GLU A 1 98 ? -21.559 -13.460 6.226 1.00 90.50 98 GLU A O 1
ATOM 804 N N . LEU A 1 99 ? -20.155 -11.861 6.914 1.00 91.62 99 LEU A N 1
ATOM 805 C CA . LEU A 1 99 ? -19.539 -11.636 5.607 1.00 91.62 99 LEU A CA 1
ATOM 806 C C . LEU A 1 99 ? -18.048 -11.968 5.645 1.00 91.62 99 LEU A C 1
ATOM 808 O O . LEU A 1 99 ? -17.310 -11.540 6.530 1.00 91.62 99 LEU A O 1
ATOM 812 N N . ASN A 1 100 ? -17.578 -12.683 4.629 1.00 92.88 100 ASN A N 1
ATOM 813 C CA . ASN A 1 100 ? -16.163 -12.929 4.396 1.00 92.88 100 ASN A CA 1
ATOM 814 C C . ASN A 1 100 ? -15.647 -11.975 3.319 1.00 92.88 100 ASN A C 1
ATOM 816 O O . ASN A 1 100 ? -16.108 -12.012 2.179 1.00 92.88 100 ASN A O 1
ATOM 820 N N . LEU A 1 101 ? -14.653 -11.161 3.663 1.00 93.56 101 LEU A N 1
ATOM 821 C CA . LEU A 1 101 ? -13.883 -10.371 2.711 1.00 93.56 101 LEU A CA 1
ATOM 822 C C . LEU A 1 101 ? -12.635 -11.164 2.322 1.00 93.56 101 LEU A C 1
ATOM 824 O O . LEU A 1 101 ? -11.624 -11.152 3.029 1.00 93.56 101 LEU A O 1
ATOM 828 N N . ASN A 1 102 ? -12.727 -11.901 1.219 1.00 94.88 102 ASN A N 1
ATOM 829 C CA . ASN A 1 102 ? -11.643 -12.756 0.754 1.00 94.88 102 ASN A CA 1
ATOM 830 C C . ASN A 1 102 ? -10.687 -11.944 -0.115 1.00 94.88 102 ASN A C 1
ATOM 832 O O . ASN A 1 102 ? -11.058 -11.519 -1.206 1.00 94.88 102 ASN A O 1
ATOM 836 N N . HIS A 1 103 ? -9.459 -11.748 0.350 1.00 95.88 103 HIS A N 1
ATOM 837 C CA . HIS A 1 103 ? -8.364 -11.201 -0.440 1.00 95.88 103 HIS A CA 1
ATOM 838 C C . HIS A 1 103 ? -7.889 -12.266 -1.424 1.00 95.88 103 HIS A C 1
ATOM 840 O O . HIS A 1 103 ? -7.397 -13.317 -1.011 1.00 95.88 103 HIS A O 1
ATOM 846 N N . THR A 1 104 ? -8.059 -11.989 -2.715 1.00 96.38 104 THR A N 1
ATOM 847 C CA . THR A 1 104 ? -7.769 -12.896 -3.838 1.00 96.38 104 THR A CA 1
ATOM 848 C C . THR A 1 104 ? -6.501 -12.510 -4.599 1.00 96.38 104 THR A C 1
ATOM 850 O O . THR A 1 104 ? -6.117 -13.196 -5.542 1.00 96.38 104 THR A O 1
ATOM 853 N N . GLY A 1 105 ? -5.870 -11.392 -4.235 1.00 96.56 105 GLY A N 1
ATOM 854 C CA . GLY A 1 105 ? -4.642 -10.908 -4.852 1.00 96.56 105 GLY A CA 1
ATOM 855 C C . GLY A 1 105 ? -4.493 -9.400 -4.709 1.00 96.56 105 GLY A C 1
ATOM 856 O O . GLY A 1 105 ? -5.071 -8.785 -3.813 1.00 96.56 105 GLY A O 1
ATOM 857 N N . TYR A 1 106 ? -3.759 -8.796 -5.636 1.00 97.50 106 TYR A N 1
ATOM 858 C CA . TYR A 1 106 ? -3.439 -7.369 -5.624 1.00 97.50 106 TYR A CA 1
ATOM 859 C C . TYR A 1 106 ? -3.752 -6.686 -6.957 1.00 97.50 106 TYR A C 1
ATOM 861 O O . TYR A 1 106 ? -4.027 -7.342 -7.963 1.00 97.50 106 TYR A O 1
ATOM 869 N N . LYS A 1 107 ? -3.731 -5.356 -6.963 1.00 96.69 107 LYS A N 1
ATOM 870 C CA . LYS A 1 107 ? -3.921 -4.524 -8.152 1.00 96.69 107 LYS A CA 1
ATOM 871 C C . LYS A 1 107 ? -2.817 -3.485 -8.226 1.00 96.69 107 LYS A C 1
ATOM 873 O O . LYS A 1 107 ? -2.498 -2.853 -7.221 1.00 96.69 107 LYS A O 1
ATOM 878 N N . PHE A 1 108 ? -2.285 -3.310 -9.421 1.00 97.81 108 PHE A N 1
ATOM 879 C CA . PHE A 1 108 ? -1.445 -2.194 -9.814 1.00 97.81 108 PHE A CA 1
ATOM 880 C C . PHE A 1 108 ? -2.229 -1.382 -10.832 1.00 97.81 108 PHE A C 1
ATOM 882 O O . PHE A 1 108 ? -2.625 -1.924 -11.861 1.00 97.81 108 PHE A O 1
ATOM 889 N N . LEU A 1 109 ? -2.457 -0.110 -10.552 1.00 96.88 109 LEU A N 1
ATOM 890 C CA . LEU A 1 109 ? -2.941 0.858 -11.518 1.00 96.88 109 LEU A CA 1
ATOM 891 C C . LEU A 1 109 ? -1.744 1.717 -11.897 1.00 96.88 109 LEU A C 1
ATOM 893 O O . LEU A 1 109 ? -1.159 2.397 -11.056 1.00 96.88 109 LEU A O 1
ATOM 897 N N . LEU A 1 110 ? -1.317 1.601 -13.147 1.00 96.56 110 LEU A N 1
ATOM 898 C CA . LEU A 1 110 ? -0.106 2.235 -13.652 1.00 96.56 110 LEU A CA 1
ATOM 899 C C . LEU A 1 110 ? -0.451 3.133 -14.840 1.00 96.56 110 LEU A C 1
ATOM 901 O O . LEU A 1 110 ? -1.430 2.867 -15.535 1.00 96.56 110 LEU A O 1
ATOM 905 N N . PRO A 1 111 ? 0.354 4.170 -15.118 1.00 94.75 111 PRO A N 1
ATOM 906 C CA . PRO A 1 111 ? 0.159 4.990 -16.300 1.00 94.75 111 PRO A CA 1
ATOM 907 C C . PRO A 1 111 ? 0.629 4.177 -17.507 1.00 94.75 111 PRO A C 1
ATOM 909 O O . PRO A 1 111 ? 1.835 4.057 -17.741 1.00 94.75 111 PRO A O 1
ATOM 912 N N . LEU A 1 112 ? -0.310 3.557 -18.222 1.00 95.31 112 LEU A N 1
ATOM 913 C CA . LEU A 1 112 ? -0.018 2.740 -19.394 1.00 95.31 112 LEU A CA 1
ATOM 914 C C . LEU A 1 112 ? -0.205 3.551 -20.679 1.00 95.31 112 LEU A C 1
ATOM 916 O O . LEU A 1 112 ? -0.941 4.537 -20.720 1.00 95.31 112 LEU A O 1
ATOM 920 N N . ASP A 1 113 ? 0.477 3.138 -21.742 1.00 92.81 113 ASP A N 1
ATOM 921 C CA . ASP A 1 113 ? 0.239 3.670 -23.079 1.00 92.81 113 ASP A CA 1
ATOM 922 C C . ASP A 1 113 ? -1.153 3.281 -23.614 1.00 92.81 113 ASP A C 1
ATOM 924 O O . ASP A 1 113 ? -1.878 2.474 -23.030 1.00 92.81 113 ASP A O 1
ATOM 928 N N . SER A 1 114 ? -1.537 3.838 -24.765 1.00 91.38 114 SER A N 1
ATOM 929 C CA . SER A 1 114 ? -2.833 3.544 -25.396 1.00 91.38 114 SER A CA 1
ATOM 930 C C . SER A 1 114 ? -3.020 2.060 -25.729 1.00 91.38 114 SER A C 1
ATOM 932 O O . SER A 1 114 ? -4.154 1.583 -25.772 1.00 91.38 114 SER A O 1
ATOM 934 N N . THR A 1 115 ? -1.922 1.324 -25.932 1.00 91.88 115 THR A N 1
ATOM 935 C CA . THR A 1 115 ? -1.939 -0.123 -26.186 1.00 91.88 115 THR A CA 1
ATOM 936 C C . THR A 1 115 ? -2.070 -0.959 -24.911 1.00 91.88 115 THR A C 1
ATOM 938 O O . THR A 1 115 ? -2.311 -2.159 -25.000 1.00 91.88 115 THR A O 1
ATOM 941 N N . LYS A 1 116 ? -1.955 -0.331 -23.731 1.00 91.94 116 LYS A N 1
ATOM 942 C CA . LY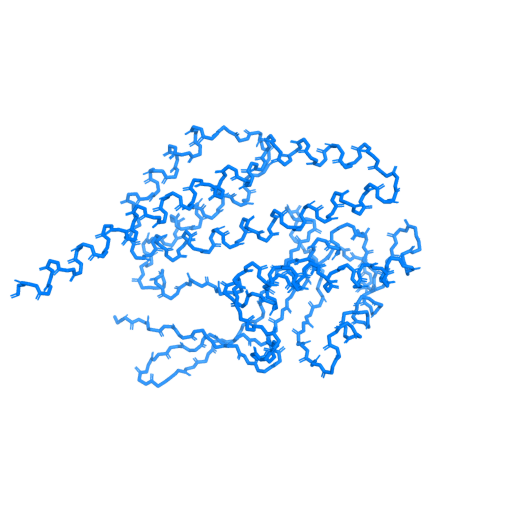S A 1 116 ? -1.944 -0.960 -22.402 1.00 91.94 116 LYS A CA 1
ATOM 943 C C . LYS A 1 116 ? -0.815 -1.979 -22.205 1.00 91.94 116 LYS A C 1
ATOM 945 O O . LYS A 1 116 ? -0.871 -2.780 -21.274 1.00 91.94 116 LYS A O 1
ATOM 950 N N . ASN A 1 117 ? 0.217 -1.928 -23.044 1.00 92.75 117 ASN A N 1
ATOM 951 C CA . ASN A 1 117 ? 1.336 -2.867 -23.008 1.00 92.75 117 ASN A CA 1
ATOM 952 C C . ASN A 1 117 ? 2.592 -2.247 -22.407 1.00 92.75 117 ASN A C 1
ATOM 954 O O . ASN A 1 117 ? 3.440 -2.982 -21.906 1.00 92.75 117 ASN A O 1
ATOM 958 N N . ASN A 1 118 ? 2.718 -0.918 -22.428 1.00 94.06 118 ASN A N 1
ATOM 959 C CA . ASN A 1 118 ? 3.906 -0.225 -21.946 1.00 94.06 118 ASN A CA 1
ATOM 960 C C . ASN A 1 118 ? 3.587 0.675 -20.761 1.00 94.06 118 ASN A C 1
ATOM 962 O O . ASN A 1 118 ? 2.628 1.440 -20.780 1.00 94.06 118 ASN A O 1
ATOM 966 N N . ILE A 1 119 ? 4.446 0.625 -19.749 1.00 95.56 119 ILE A N 1
ATOM 967 C CA . ILE A 1 119 ? 4.385 1.482 -18.572 1.00 95.56 119 ILE A CA 1
ATOM 968 C C . ILE A 1 119 ? 5.150 2.773 -18.866 1.00 95.56 119 ILE A C 1
ATOM 970 O O . ILE A 1 119 ? 6.345 2.741 -19.168 1.00 95.56 119 ILE A O 1
ATOM 974 N N . LEU A 1 120 ? 4.466 3.910 -18.744 1.00 92.88 120 LEU A N 1
ATOM 975 C CA . LEU A 1 120 ? 4.971 5.232 -19.123 1.00 92.88 120 LEU A CA 1
ATOM 976 C C . LEU A 1 120 ? 5.853 5.887 -18.054 1.00 92.88 120 LEU A C 1
ATOM 978 O O . LEU A 1 120 ? 6.607 6.810 -18.357 1.00 92.88 120 LEU A O 1
ATOM 982 N N . ASN A 1 121 ? 5.757 5.443 -16.797 1.00 92.56 121 ASN A N 1
ATOM 983 C CA . ASN A 1 121 ? 6.520 6.019 -15.694 1.00 92.56 121 ASN A CA 1
ATOM 984 C C . ASN A 1 121 ? 7.194 4.942 -14.835 1.00 92.56 121 ASN A C 1
ATOM 986 O O . ASN A 1 121 ? 6.556 4.255 -14.033 1.00 92.56 121 ASN A O 1
ATOM 990 N N . LYS A 1 122 ? 8.523 4.865 -14.967 1.00 93.44 122 LYS A N 1
ATOM 991 C CA . LYS A 1 122 ? 9.399 4.003 -14.165 1.00 93.44 122 LYS A CA 1
ATOM 992 C C . LYS A 1 122 ? 9.217 4.201 -12.667 1.00 93.44 122 LYS A C 1
ATOM 994 O O . LYS A 1 122 ? 9.089 3.226 -11.934 1.00 93.44 122 LYS A O 1
ATOM 999 N N . TYR A 1 123 ? 9.239 5.444 -12.198 1.00 94.44 123 TYR A N 1
ATOM 1000 C CA . TYR A 1 123 ? 9.244 5.736 -10.766 1.00 94.44 123 TYR A CA 1
ATOM 1001 C C . TYR A 1 123 ? 7.904 5.402 -10.126 1.00 94.44 123 TYR A C 1
ATOM 1003 O O . TYR A 1 123 ? 7.903 4.805 -9.056 1.00 94.44 123 TYR A O 1
ATOM 1011 N N . THR A 1 124 ? 6.793 5.641 -10.828 1.00 94.94 124 THR A N 1
ATOM 1012 C CA . THR A 1 124 ? 5.470 5.168 -10.402 1.00 94.94 124 THR A CA 1
ATOM 1013 C C . THR A 1 124 ? 5.419 3.644 -10.315 1.00 94.94 124 THR A C 1
ATOM 1015 O O . THR A 1 124 ? 5.016 3.106 -9.292 1.00 94.94 124 THR A O 1
ATOM 1018 N N . ALA A 1 125 ? 5.898 2.918 -11.330 1.00 96.19 125 ALA A N 1
ATOM 1019 C CA . ALA A 1 125 ? 5.910 1.452 -11.290 1.00 96.19 125 ALA A CA 1
ATOM 1020 C C . ALA A 1 125 ? 6.710 0.903 -10.096 1.00 96.19 125 ALA A C 1
ATOM 1022 O O . ALA A 1 125 ? 6.280 -0.028 -9.414 1.00 96.19 125 ALA A O 1
ATOM 1023 N N . LEU A 1 126 ? 7.869 1.506 -9.817 1.00 96.25 126 LEU A N 1
ATOM 1024 C CA . LEU A 1 126 ? 8.697 1.158 -8.664 1.00 96.25 126 LEU A CA 1
ATOM 1025 C C . LEU A 1 126 ? 8.024 1.535 -7.334 1.00 96.25 126 LEU A C 1
ATOM 1027 O O . LEU A 1 126 ? 8.128 0.781 -6.366 1.00 96.25 126 LEU A O 1
ATOM 1031 N N . HIS A 1 127 ? 7.328 2.669 -7.285 1.00 97.38 127 HIS A N 1
ATOM 1032 C CA . HIS A 1 127 ? 6.552 3.111 -6.131 1.00 97.38 127 HIS A CA 1
ATOM 1033 C C . HIS A 1 127 ? 5.451 2.096 -5.790 1.00 97.38 127 HIS A C 1
ATOM 1035 O O . HIS A 1 127 ? 5.420 1.567 -4.676 1.00 97.38 127 HIS A O 1
ATOM 1041 N N . GLU A 1 128 ? 4.625 1.719 -6.767 1.00 97.81 128 GLU A N 1
ATOM 1042 C CA . GLU A 1 128 ? 3.552 0.741 -6.559 1.00 97.81 128 GLU A CA 1
ATOM 1043 C C . GLU A 1 128 ? 4.095 -0.663 -6.244 1.00 97.81 128 GLU A C 1
ATOM 1045 O O . GLU A 1 128 ? 3.557 -1.376 -5.394 1.00 97.81 128 GLU A O 1
ATOM 1050 N N . ALA A 1 129 ? 5.227 -1.059 -6.839 1.00 97.81 129 ALA A N 1
ATOM 1051 C CA . ALA A 1 129 ? 5.914 -2.302 -6.473 1.00 97.81 129 ALA A CA 1
ATOM 1052 C C . ALA A 1 129 ? 6.371 -2.300 -5.009 1.00 97.81 129 ALA A C 1
ATOM 1054 O O . ALA A 1 129 ? 6.307 -3.329 -4.330 1.00 97.81 129 ALA A O 1
ATOM 1055 N N . ARG A 1 130 ? 6.806 -1.152 -4.478 1.00 98.12 130 ARG A N 1
ATOM 1056 C CA . ARG A 1 130 ? 7.181 -1.030 -3.066 1.00 98.12 130 ARG A CA 1
ATOM 1057 C C . ARG A 1 130 ? 5.976 -1.238 -2.146 1.00 98.12 130 ARG A C 1
ATOM 1059 O O . ARG A 1 130 ? 6.129 -1.972 -1.165 1.00 98.12 130 ARG A O 1
ATOM 1066 N N . HIS A 1 131 ? 4.806 -0.687 -2.485 1.00 97.81 131 HIS A N 1
ATOM 1067 C CA . HIS A 1 131 ? 3.549 -0.958 -1.771 1.00 97.81 131 HIS A CA 1
ATOM 1068 C C . HIS A 1 131 ? 3.191 -2.442 -1.790 1.00 97.81 131 HIS A C 1
ATOM 1070 O O . HIS A 1 131 ? 2.955 -3.023 -0.732 1.00 97.81 131 HIS A O 1
ATOM 1076 N N . PHE A 1 132 ? 3.263 -3.083 -2.958 1.00 98.00 132 PHE A N 1
ATOM 1077 C CA . PHE A 1 132 ? 3.001 -4.515 -3.101 1.00 98.00 132 PHE A CA 1
ATOM 1078 C C . PHE A 1 132 ? 3.886 -5.376 -2.191 1.00 98.00 132 PHE A C 1
ATOM 1080 O O . PHE A 1 132 ? 3.378 -6.207 -1.436 1.00 98.00 132 PHE A O 1
ATOM 1087 N N . PHE A 1 133 ? 5.203 -5.145 -2.175 1.00 98.06 133 PHE A N 1
ATOM 1088 C CA . PHE A 1 133 ? 6.091 -5.866 -1.258 1.00 98.06 133 PHE A CA 1
ATOM 1089 C C . PHE A 1 133 ? 5.798 -5.545 0.214 1.00 98.06 133 PHE A C 1
ATOM 1091 O O . PHE A 1 133 ? 5.909 -6.429 1.064 1.00 98.06 133 PHE A O 1
ATOM 1098 N N . ASP A 1 134 ? 5.437 -4.306 0.554 1.00 97.50 134 ASP A N 1
ATOM 1099 C CA . ASP A 1 134 ? 5.042 -3.964 1.921 1.00 97.50 134 ASP A CA 1
ATOM 1100 C C . ASP A 1 134 ? 3.787 -4.727 2.361 1.00 97.50 134 ASP A C 1
ATOM 1102 O O . ASP A 1 134 ? 3.792 -5.308 3.448 1.00 97.50 134 ASP A O 1
ATOM 1106 N N . HIS A 1 135 ? 2.763 -4.779 1.514 1.00 96.19 135 HIS A N 1
ATOM 1107 C CA . HIS A 1 135 ? 1.510 -5.497 1.736 1.00 96.19 135 HIS A CA 1
ATOM 1108 C C . HIS A 1 135 ? 1.702 -7.009 1.841 1.00 96.19 135 HIS A C 1
ATOM 1110 O O . HIS A 1 135 ? 1.186 -7.646 2.763 1.00 96.19 135 HIS A O 1
ATOM 1116 N N . LEU A 1 136 ? 2.496 -7.585 0.942 1.00 96.12 136 LEU A N 1
ATOM 1117 C CA . LEU A 1 136 ? 2.721 -9.023 0.890 1.00 96.12 136 LEU A CA 1
ATOM 1118 C C . LEU A 1 136 ? 3.503 -9.529 2.113 1.00 96.12 136 LEU A C 1
ATOM 1120 O O . LEU A 1 136 ? 3.171 -10.559 2.701 1.00 96.12 136 LEU A O 1
ATOM 1124 N N . TYR A 1 137 ? 4.523 -8.778 2.538 1.00 96.50 137 TYR A N 1
ATOM 1125 C CA . TYR A 1 137 ? 5.336 -9.127 3.704 1.00 96.50 137 TYR A CA 1
ATOM 1126 C C . TYR A 1 137 ? 4.752 -8.609 5.021 1.00 96.50 137 TYR A C 1
ATOM 1128 O O . TYR A 1 137 ? 5.156 -9.074 6.083 1.00 96.50 137 TYR A O 1
ATOM 1136 N N . ASN A 1 138 ? 3.794 -7.679 4.998 1.00 94.44 138 ASN A N 1
ATOM 1137 C CA . ASN A 1 138 ? 3.049 -7.235 6.176 1.00 94.44 138 ASN A CA 1
ATOM 1138 C C . ASN A 1 138 ? 1.541 -7.265 5.899 1.00 94.44 138 ASN A C 1
ATOM 1140 O O . ASN A 1 138 ? 0.943 -6.202 5.751 1.00 94.44 138 ASN A O 1
ATOM 1144 N N . PRO A 1 139 ? 0.886 -8.442 5.959 1.00 88.38 139 PRO A N 1
ATOM 1145 C CA . PRO A 1 139 ? -0.531 -8.587 5.602 1.00 88.38 139 PRO A CA 1
ATOM 1146 C C . PRO A 1 139 ? -1.486 -7.656 6.362 1.00 88.38 139 PRO A C 1
ATOM 1148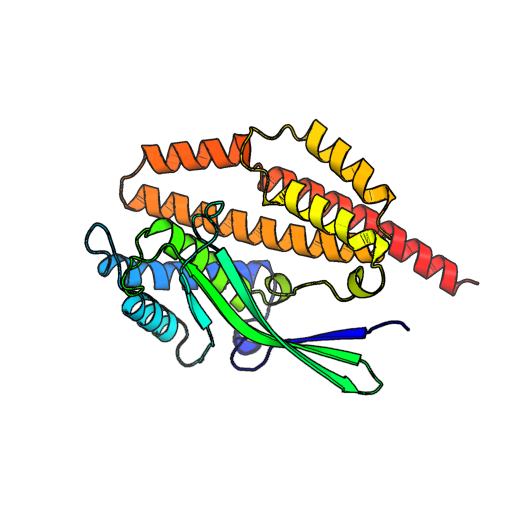 O O . PRO A 1 139 ? -2.560 -7.326 5.880 1.00 88.38 139 PRO A O 1
ATOM 1151 N N . LYS A 1 140 ? -1.083 -7.173 7.547 1.00 88.94 140 LYS A N 1
ATOM 1152 C CA . LYS A 1 140 ? -1.852 -6.177 8.308 1.00 88.94 140 LYS A CA 1
ATOM 1153 C C . LYS A 1 140 ? -1.990 -4.827 7.600 1.00 88.94 140 LYS A C 1
ATOM 1155 O O . LYS A 1 140 ? -2.883 -4.079 7.985 1.00 88.94 140 LYS A O 1
ATOM 1160 N N . TYR A 1 141 ? -1.090 -4.496 6.674 1.00 91.69 141 TYR A N 1
ATOM 1161 C CA . TYR A 1 141 ? -1.148 -3.274 5.868 1.00 91.69 141 TYR A CA 1
ATOM 1162 C C . TYR A 1 14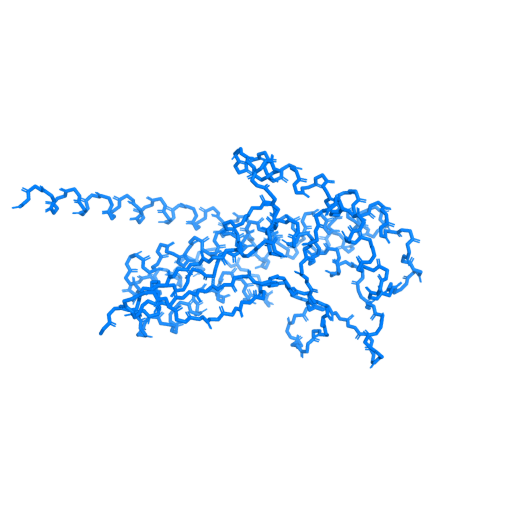1 ? -2.190 -3.379 4.756 1.00 91.69 141 TYR A C 1
ATOM 1164 O O . TYR A 1 141 ? -2.792 -2.376 4.415 1.00 91.69 141 TYR A O 1
ATOM 1172 N N . SER A 1 142 ? -2.464 -4.597 4.295 1.00 88.94 142 SER A N 1
ATOM 1173 C CA . SER A 1 142 ? -3.435 -4.911 3.247 1.00 88.94 142 SER A CA 1
ATOM 1174 C C . SER A 1 142 ? -4.883 -5.004 3.748 1.00 88.94 142 SER A C 1
ATOM 1176 O O . SER A 1 142 ? -5.794 -5.157 2.945 1.00 88.94 142 SER A O 1
ATOM 1178 N N . LEU A 1 143 ? -5.108 -4.972 5.068 1.00 89.94 143 LEU A N 1
ATOM 1179 C CA . LEU A 1 143 ? -6.449 -5.077 5.654 1.00 89.94 143 LEU A CA 1
ATOM 1180 C C . LEU A 1 143 ? -7.283 -3.836 5.322 1.00 89.94 143 LEU A C 1
ATOM 1182 O O . LEU A 1 143 ? -6.832 -2.719 5.575 1.00 89.94 143 LEU A O 1
ATOM 1186 N N . ILE A 1 144 ? -8.509 -4.036 4.838 1.00 83.69 144 ILE A N 1
ATOM 1187 C CA . ILE A 1 144 ? -9.401 -2.941 4.425 1.00 83.69 144 ILE A CA 1
ATOM 1188 C C . ILE A 1 144 ? -10.039 -2.244 5.637 1.00 83.69 144 ILE A C 1
ATOM 1190 O O . ILE A 1 144 ? -10.358 -1.058 5.546 1.00 83.69 144 ILE A O 1
ATOM 1194 N N . ARG A 1 145 ? -10.141 -2.915 6.800 1.00 80.00 145 ARG A N 1
ATOM 1195 C CA . ARG A 1 145 ? -10.532 -2.287 8.085 1.00 80.00 145 ARG A CA 1
ATOM 1196 C C . ARG A 1 145 ? -11.832 -1.481 8.004 1.00 80.00 145 ARG A C 1
ATOM 1198 O O . ARG A 1 145 ? -11.927 -0.347 8.468 1.00 80.00 145 ARG A O 1
ATOM 1205 N N . CYS A 1 146 ? -12.833 -2.074 7.358 1.00 74.62 146 CYS A N 1
ATOM 1206 C CA . CYS A 1 146 ? -14.164 -1.489 7.188 1.00 74.62 146 CYS A CA 1
ATOM 1207 C C . CYS A 1 146 ? -15.256 -2.209 7.993 1.00 74.62 146 CYS A C 1
ATOM 1209 O O . CYS A 1 146 ? -16.400 -1.767 8.010 1.00 74.62 146 CYS A O 1
ATOM 1211 N N . GLY A 1 147 ? -14.929 -3.307 8.685 1.00 75.00 147 GLY A N 1
ATOM 1212 C CA . GLY A 1 147 ? -15.925 -4.103 9.412 1.00 75.00 147 GLY A CA 1
ATOM 1213 C C . GLY A 1 147 ? -16.621 -3.320 10.527 1.00 75.00 147 GLY A C 1
ATOM 1214 O O . GLY A 1 147 ? -17.807 -3.515 10.782 1.00 75.00 147 GLY A O 1
ATOM 1215 N N . LYS A 1 148 ? -15.902 -2.391 11.169 1.00 79.06 148 LYS A N 1
ATOM 1216 C CA . LYS A 1 148 ? -16.485 -1.492 12.168 1.00 79.06 148 LYS A CA 1
ATOM 1217 C C . LYS A 1 148 ? -17.353 -0.420 11.520 1.00 79.06 148 LYS A C 1
ATOM 1219 O O . LYS A 1 148 ? -18.514 -0.297 11.885 1.00 79.06 148 LYS A O 1
ATOM 1224 N N . SER A 1 149 ? -16.840 0.294 10.520 1.00 79.38 149 SER A N 1
ATOM 1225 C CA . SER A 1 149 ? -17.579 1.383 9.866 1.00 79.38 149 SER A CA 1
ATOM 1226 C C . SER A 1 149 ? -18.826 0.922 9.106 1.00 79.38 149 SER A C 1
ATOM 1228 O O . SER A 1 149 ? -19.786 1.680 9.040 1.00 79.38 149 SER A O 1
ATOM 1230 N N . ILE A 1 150 ? -18.871 -0.319 8.607 1.00 78.88 150 ILE A N 1
ATOM 1231 C CA . ILE A 1 150 ? -20.065 -0.904 7.963 1.00 78.88 150 ILE A CA 1
ATOM 1232 C C . ILE A 1 150 ? -21.304 -0.870 8.870 1.00 78.88 150 ILE A C 1
ATOM 1234 O O . ILE A 1 150 ? -22.420 -0.750 8.378 1.00 78.88 150 ILE A O 1
ATOM 1238 N N . ASN A 1 151 ? -21.115 -0.944 10.189 1.00 80.75 151 ASN A N 1
ATOM 1239 C CA . ASN A 1 151 ? -22.207 -0.884 11.163 1.00 80.75 151 ASN A CA 1
ATOM 1240 C C . ASN A 1 151 ? -22.543 0.547 11.615 1.00 80.75 151 ASN A C 1
ATOM 1242 O O . ASN A 1 151 ? -23.451 0.738 12.419 1.00 80.75 151 ASN A O 1
ATOM 1246 N N . HIS A 1 152 ? -21.810 1.543 11.115 1.00 82.00 152 HIS A N 1
ATOM 1247 C CA . HIS A 1 152 ? -21.920 2.950 11.487 1.00 82.00 152 HIS A CA 1
ATOM 1248 C C . HIS A 1 152 ? -22.011 3.816 10.229 1.00 82.00 152 HIS A C 1
ATOM 1250 O O . HIS A 1 152 ? -21.135 4.633 9.952 1.00 82.00 152 HIS A O 1
ATOM 1256 N N . GLU A 1 153 ? -23.088 3.634 9.462 1.00 76.88 153 GLU A N 1
ATOM 1257 C CA . GLU A 1 153 ? -23.3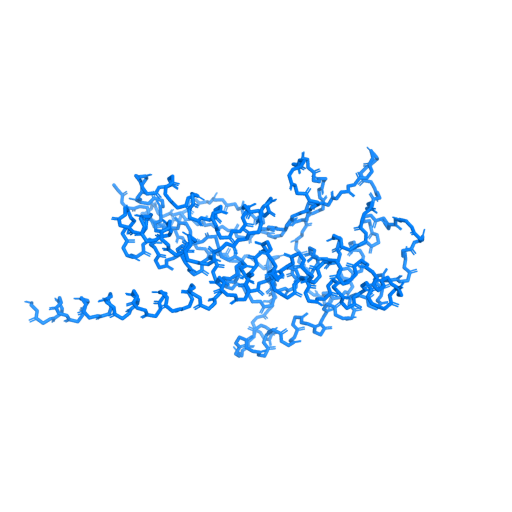12 4.323 8.183 1.00 76.88 153 GLU A CA 1
ATOM 1258 C C . GLU A 1 153 ? -23.214 5.853 8.305 1.00 76.88 153 GLU A C 1
ATOM 1260 O O . GLU A 1 153 ? -22.612 6.507 7.455 1.00 76.88 153 GLU A O 1
ATOM 1265 N N . GLN A 1 154 ? -23.686 6.411 9.424 1.00 80.12 154 GLN A N 1
ATOM 1266 C CA . GLN A 1 154 ? -23.597 7.843 9.739 1.00 80.12 154 GLN A CA 1
ATOM 1267 C C . GLN A 1 154 ? -22.152 8.367 9.813 1.00 80.12 154 GLN A C 1
ATOM 1269 O O . GLN A 1 154 ? -21.915 9.543 9.572 1.00 80.12 154 GLN A O 1
ATOM 1274 N N . SER A 1 155 ? -21.176 7.507 10.120 1.00 80.25 155 SER A N 1
ATOM 1275 C CA . SER A 1 155 ? -19.759 7.873 10.220 1.00 80.25 155 SER A CA 1
ATOM 1276 C C . SER A 1 155 ? -18.983 7.652 8.917 1.00 80.25 155 SER A C 1
ATOM 1278 O O . SER A 1 155 ? -17.777 7.903 8.884 1.00 80.25 155 SER A O 1
ATOM 1280 N N . LYS A 1 156 ? -19.628 7.165 7.846 1.00 81.19 156 LYS A N 1
ATOM 1281 C CA . LYS A 1 156 ? -18.957 6.850 6.575 1.00 81.19 156 LYS A CA 1
ATOM 1282 C C . LYS A 1 156 ? -18.335 8.091 5.935 1.00 81.19 156 LYS A C 1
ATOM 1284 O O . LYS A 1 156 ? -17.156 8.069 5.595 1.00 81.19 156 LYS A O 1
ATOM 1289 N N . GLU A 1 157 ? -19.105 9.169 5.821 1.00 85.12 157 GLU A N 1
ATOM 1290 C CA . GLU A 1 157 ? -18.643 10.420 5.208 1.00 85.12 157 GLU A CA 1
ATOM 1291 C C . GLU A 1 157 ? -17.492 11.044 6.011 1.00 85.12 157 GLU A C 1
ATOM 1293 O O . GLU A 1 157 ? -16.481 11.471 5.455 1.00 85.12 157 GLU A O 1
ATOM 1298 N N . ASP A 1 158 ? -17.600 11.040 7.339 1.00 87.12 158 ASP A N 1
ATOM 1299 C CA . ASP A 1 158 ? -16.548 11.540 8.224 1.00 87.12 158 ASP A CA 1
ATOM 1300 C C . ASP A 1 158 ? -15.276 10.690 8.153 1.00 87.12 158 ASP A C 1
ATOM 1302 O O . ASP A 1 158 ? -14.162 11.219 8.209 1.00 87.12 158 ASP A O 1
ATOM 1306 N N . TYR A 1 159 ? -15.417 9.376 7.974 1.00 82.94 159 TYR A N 1
ATOM 1307 C CA . TYR A 1 159 ? -14.284 8.489 7.745 1.00 82.94 159 TYR A CA 1
ATOM 1308 C C . TYR A 1 159 ? -13.592 8.761 6.400 1.00 82.94 159 TYR A C 1
ATOM 1310 O O . TYR A 1 159 ? -12.361 8.832 6.353 1.00 82.94 159 TYR A O 1
ATOM 1318 N N . GLU A 1 160 ? -14.354 8.967 5.325 1.00 84.94 160 GLU A N 1
ATOM 1319 C CA . GLU A 1 160 ? -13.816 9.339 4.010 1.00 84.94 160 GLU A CA 1
ATOM 1320 C C . GLU A 1 160 ? -13.078 10.686 4.078 1.00 84.94 160 GLU A C 1
ATOM 1322 O O . GLU A 1 160 ? -11.908 10.764 3.694 1.00 84.94 160 GLU A O 1
ATOM 1327 N N . LYS A 1 161 ? -13.680 11.707 4.705 1.00 88.50 161 LYS A N 1
ATOM 1328 C CA . LYS A 1 161 ? -13.029 13.006 4.972 1.00 88.50 161 LYS A CA 1
ATOM 1329 C C . LYS A 1 161 ? -11.742 12.852 5.777 1.00 88.50 161 LYS A C 1
ATOM 1331 O O . LYS A 1 161 ? -10.749 13.534 5.511 1.00 88.50 161 LYS A O 1
ATOM 1336 N N . LEU A 1 162 ? -11.737 11.967 6.776 1.00 89.69 162 LEU A N 1
ATOM 1337 C CA . LEU A 1 162 ? -10.543 11.695 7.568 1.00 89.69 162 LEU A CA 1
ATOM 1338 C C . LEU A 1 162 ? -9.438 11.070 6.709 1.00 89.69 162 LEU A C 1
ATOM 1340 O O . LEU A 1 162 ? -8.279 11.473 6.817 1.00 89.69 162 LEU A O 1
ATOM 1344 N N . HIS A 1 163 ? -9.781 10.104 5.860 1.00 87.25 163 HIS A N 1
ATOM 1345 C CA . HIS A 1 163 ? -8.834 9.474 4.949 1.00 87.25 163 HIS A CA 1
ATOM 1346 C C . HIS A 1 163 ? -8.235 10.503 3.976 1.00 87.25 163 HIS A C 1
ATOM 1348 O O . HIS A 1 163 ? -7.010 10.610 3.869 1.00 87.25 163 HIS A O 1
ATOM 1354 N N . GLU A 1 164 ? -9.074 11.331 3.349 1.00 88.06 164 GLU A N 1
ATOM 1355 C CA . GLU A 1 164 ? -8.647 12.386 2.423 1.00 88.06 164 GLU A CA 1
ATOM 1356 C C . GLU A 1 164 ? -7.722 13.416 3.083 1.00 88.06 164 GLU A C 1
ATOM 1358 O O . GLU A 1 164 ? -6.664 13.747 2.535 1.00 88.06 164 GLU A O 1
ATOM 1363 N N . LEU A 1 165 ? -8.064 13.867 4.296 1.00 89.81 165 LEU A N 1
ATOM 1364 C CA . LEU A 1 165 ? -7.265 14.819 5.074 1.00 89.81 165 LEU A CA 1
ATOM 1365 C C . LEU A 1 165 ? -5.834 14.312 5.325 1.00 89.81 165 LEU A C 1
ATOM 1367 O O . LEU A 1 165 ? -4.877 15.094 5.404 1.00 89.81 165 LEU A O 1
ATOM 1371 N N . PHE A 1 166 ? -5.667 12.998 5.484 1.00 91.56 166 PHE A N 1
ATOM 1372 C CA . PHE A 1 166 ? -4.369 12.397 5.766 1.00 91.56 166 PHE A CA 1
ATOM 1373 C C . PHE A 1 166 ? -3.605 11.991 4.505 1.00 91.56 166 PHE A C 1
ATOM 1375 O O . PHE A 1 166 ? -2.378 12.145 4.500 1.00 91.56 166 PHE A O 1
ATOM 1382 N N . LEU A 1 167 ? -4.282 11.517 3.460 1.00 85.06 167 LEU A N 1
ATOM 1383 C CA . LEU A 1 167 ? -3.639 10.808 2.349 1.00 85.06 167 LEU A CA 1
ATOM 1384 C C . LEU A 1 167 ? -3.826 11.464 0.973 1.00 85.06 167 LEU A C 1
ATOM 1386 O O . LEU A 1 167 ? -2.977 11.248 0.116 1.00 85.06 167 LEU A O 1
ATOM 1390 N N . THR A 1 168 ? -4.851 12.297 0.761 1.00 73.19 168 THR A N 1
ATOM 1391 C CA . THR A 1 168 ? -5.264 12.704 -0.600 1.00 73.19 168 THR A CA 1
ATOM 1392 C C . THR A 1 168 ? -5.110 14.198 -0.891 1.00 73.19 168 THR A C 1
ATOM 1394 O O . THR A 1 168 ? -4.764 14.553 -2.018 1.00 73.19 168 THR A O 1
ATOM 1397 N N . ASP A 1 169 ? -5.292 15.101 0.081 1.00 67.12 169 ASP A N 1
ATOM 1398 C CA . ASP A 1 169 ? -5.030 16.530 -0.167 1.00 67.12 169 ASP A CA 1
ATOM 1399 C C . ASP A 1 169 ? -3.522 16.828 -0.142 1.00 67.12 169 ASP A C 1
ATOM 1401 O O . ASP A 1 169 ? -2.920 17.098 0.903 1.00 67.12 169 ASP A O 1
ATOM 1405 N N . LEU A 1 170 ? -2.903 16.729 -1.322 1.00 71.44 170 LEU A N 1
ATOM 1406 C CA . LEU A 1 170 ? -1.478 16.993 -1.551 1.00 71.44 170 LEU A CA 1
ATOM 1407 C C . LEU A 1 170 ? -1.235 18.287 -2.348 1.00 71.44 170 LEU A C 1
ATOM 1409 O O . LEU A 1 170 ? -0.088 18.672 -2.598 1.00 71.44 170 LEU A O 1
ATOM 1413 N N . SER A 1 171 ? -2.316 18.976 -2.725 1.00 71.19 171 SER A N 1
ATOM 1414 C CA . SER A 1 171 ? -2.297 20.138 -3.619 1.00 71.19 171 SER A CA 1
ATOM 1415 C C . SER A 1 171 ? -1.595 21.354 -3.008 1.00 71.19 171 SER A C 1
ATOM 1417 O O . SER A 1 171 ? -1.044 22.190 -3.725 1.00 71.19 171 SER A O 1
ATOM 1419 N N . LYS A 1 172 ? -1.587 21.455 -1.672 1.00 81.81 172 LYS A N 1
ATOM 1420 C CA . LYS A 1 172 ? -1.063 22.608 -0.934 1.00 81.81 172 LYS A CA 1
ATOM 1421 C C . LYS A 1 172 ? -0.127 22.183 0.201 1.00 81.81 172 LYS A C 1
ATOM 1423 O O . LYS A 1 172 ? -0.289 21.105 0.776 1.00 81.81 172 LYS A O 1
ATOM 1428 N N . PRO A 1 173 ? 0.831 23.045 0.592 1.00 87.38 173 PRO A N 1
ATOM 1429 C CA . PRO A 1 173 ? 1.634 22.827 1.787 1.00 87.38 173 PRO A CA 1
ATOM 1430 C C . PRO A 1 173 ? 0.762 22.614 3.032 1.00 87.38 173 PRO A C 1
ATOM 1432 O O . PRO A 1 173 ? -0.049 23.467 3.402 1.00 87.38 173 PRO A O 1
ATOM 1435 N N . VAL A 1 174 ? 0.964 21.500 3.734 1.00 89.62 174 VAL A N 1
ATOM 1436 C CA . VAL A 1 174 ? 0.160 21.154 4.909 1.00 89.62 174 VAL A CA 1
ATOM 1437 C C . VAL A 1 174 ? 0.705 21.851 6.152 1.00 89.62 174 VAL A C 1
ATOM 1439 O O . VAL A 1 174 ? 1.860 21.682 6.558 1.00 89.62 174 VAL A O 1
ATOM 1442 N N . LYS A 1 175 ? -0.155 22.595 6.851 1.00 92.12 175 LYS A N 1
ATOM 1443 C CA . LYS A 1 175 ? 0.124 23.093 8.205 1.00 92.12 175 LYS A CA 1
ATOM 1444 C C . LYS A 1 175 ? -0.396 22.082 9.226 1.00 92.12 175 LYS A C 1
ATOM 1446 O O . LYS A 1 175 ? -1.601 21.906 9.370 1.00 92.12 175 LYS A O 1
ATOM 1451 N N . MET A 1 176 ? 0.506 21.451 9.988 1.00 93.69 176 MET A N 1
ATOM 1452 C CA . MET A 1 176 ? 0.129 20.409 10.961 1.00 93.69 176 MET A CA 1
ATOM 1453 C C . MET A 1 176 ? -0.852 20.898 12.032 1.00 93.69 176 MET A C 1
ATOM 1455 O O . MET A 1 176 ? -1.638 20.098 12.523 1.00 93.69 176 MET A O 1
ATOM 1459 N N . LYS A 1 177 ? -0.828 22.187 12.398 1.00 94.38 177 LYS A N 1
ATOM 1460 C CA . LYS A 1 177 ? -1.817 22.774 13.315 1.00 94.38 177 LYS A CA 1
ATOM 1461 C C . LYS A 1 177 ? -3.234 22.679 12.733 1.00 94.38 177 LYS A C 1
ATOM 1463 O O . LYS A 1 177 ? -4.124 22.179 13.405 1.00 94.38 177 LYS A O 1
ATOM 1468 N N . ASN A 1 178 ? -3.407 23.065 11.469 1.00 92.25 178 ASN A N 1
ATOM 1469 C CA . ASN A 1 178 ? -4.699 23.017 10.782 1.00 92.25 178 ASN A CA 1
ATOM 1470 C C . ASN A 1 178 ? -5.178 21.573 10.613 1.00 92.25 178 ASN A C 1
ATOM 1472 O O . ASN A 1 178 ? -6.317 21.276 10.943 1.00 92.25 178 ASN A O 1
ATOM 1476 N N . LEU A 1 179 ? -4.287 20.661 10.202 1.00 93.56 179 LEU A N 1
ATOM 1477 C CA . LEU A 1 179 ? -4.623 19.238 10.092 1.00 93.56 179 LEU A CA 1
ATOM 1478 C C . LEU A 1 179 ? -5.120 18.670 11.425 1.00 93.56 179 LEU A C 1
ATOM 1480 O O . LEU A 1 179 ? -6.134 17.985 11.455 1.00 93.56 179 LEU A O 1
ATOM 1484 N N . LYS A 1 180 ? -4.431 18.971 12.534 1.00 95.12 180 LYS A N 1
ATOM 1485 C CA . LYS A 1 180 ? -4.838 18.513 13.871 1.00 95.12 180 LYS A CA 1
ATOM 1486 C C . LYS A 1 180 ? -6.192 19.083 14.289 1.00 95.12 180 LYS A C 1
ATOM 1488 O O . LYS A 1 180 ? -6.977 18.350 14.878 1.00 95.12 180 LYS A O 1
ATOM 1493 N N . ASN A 1 181 ? -6.454 20.356 13.993 1.00 94.94 181 ASN A N 1
ATOM 1494 C CA . ASN A 1 181 ? -7.733 20.992 14.304 1.00 94.94 181 ASN A CA 1
ATOM 1495 C C . ASN A 1 181 ? -8.874 20.350 13.507 1.00 94.94 181 ASN A C 1
ATOM 1497 O O . ASN A 1 181 ? -9.870 19.951 14.099 1.00 94.94 181 ASN A O 1
ATOM 1501 N N . ASN A 1 182 ? -8.695 20.174 12.196 1.00 93.06 182 ASN A N 1
ATOM 1502 C CA . ASN A 1 182 ? -9.696 19.552 11.329 1.00 93.06 182 ASN A CA 1
ATOM 1503 C C . ASN A 1 182 ? -9.950 18.094 11.732 1.00 93.06 182 ASN A C 1
ATOM 1505 O O . ASN A 1 182 ? -11.096 17.690 11.888 1.00 93.06 182 ASN A O 1
ATOM 1509 N N . ALA A 1 183 ? -8.888 17.325 11.993 1.00 94.62 183 ALA A N 1
ATOM 1510 C CA . ALA A 1 183 ? -9.012 15.951 12.466 1.00 94.62 183 ALA A CA 1
ATOM 1511 C C . ALA A 1 183 ? -9.764 15.878 13.805 1.00 94.62 183 ALA A C 1
ATOM 1513 O O . ALA A 1 183 ? -10.635 15.035 13.969 1.00 94.62 183 ALA A O 1
ATOM 1514 N N . ALA A 1 184 ? -9.486 16.789 14.745 1.00 94.38 184 ALA A N 1
ATOM 1515 C CA . ALA A 1 184 ? -10.174 16.833 16.034 1.00 94.38 184 ALA A CA 1
ATOM 1516 C C . ALA A 1 184 ? -11.669 17.172 15.927 1.00 94.38 184 ALA A C 1
ATOM 1518 O O . ALA A 1 184 ? -12.427 16.765 16.803 1.00 94.38 184 ALA A O 1
ATOM 1519 N N . LEU A 1 185 ? -12.092 17.907 14.892 1.00 93.12 185 LEU A N 1
ATOM 1520 C CA . LEU A 1 185 ? -13.513 18.114 14.603 1.00 93.12 185 LEU A CA 1
ATOM 1521 C C . LEU A 1 185 ? -14.149 16.808 14.124 1.00 93.12 185 LEU A C 1
ATOM 1523 O O . LEU A 1 185 ? -15.114 16.360 14.729 1.00 93.12 185 LEU A O 1
ATOM 1527 N N . ILE A 1 186 ? -13.539 16.150 13.133 1.00 92.44 186 ILE A N 1
ATOM 1528 C CA . ILE A 1 186 ? -14.029 14.880 12.575 1.00 92.44 186 ILE A CA 1
ATOM 1529 C C . ILE A 1 186 ? -14.121 13.792 13.658 1.00 92.44 186 ILE A C 1
ATOM 1531 O O . ILE A 1 186 ? -15.117 13.085 13.754 1.00 92.44 186 ILE A O 1
ATOM 1535 N N . PHE A 1 187 ? -13.116 13.688 14.533 1.00 93.38 187 PHE A N 1
ATOM 1536 C CA . PHE A 1 187 ? -13.077 12.670 15.590 1.00 93.38 187 PHE A CA 1
ATOM 1537 C C . PHE A 1 187 ? -14.278 12.706 16.539 1.00 93.38 187 PHE A C 1
ATOM 1539 O O . PHE A 1 187 ? -14.606 11.675 17.112 1.00 93.38 187 PHE A O 1
ATOM 1546 N N . LYS A 1 188 ? -14.938 13.857 16.719 1.00 90.75 188 LYS A N 1
ATOM 1547 C CA . LYS A 1 188 ? -16.108 13.972 17.605 1.00 90.75 188 LYS A CA 1
ATOM 1548 C C . LYS A 1 188 ? -17.347 13.259 17.060 1.00 90.75 188 LYS A C 1
ATOM 1550 O O . LYS A 1 188 ? -18.255 12.979 17.834 1.00 90.75 188 LYS A O 1
ATOM 1555 N N . HIS A 1 189 ? -17.381 12.991 15.758 1.00 89.38 189 HIS A N 1
ATOM 1556 C CA . HIS A 1 189 ? -18.527 12.407 15.062 1.00 89.38 189 HIS A CA 1
ATOM 1557 C C . HIS A 1 189 ? -18.376 10.898 14.817 1.00 89.38 189 HIS A C 1
ATOM 1559 O O . HIS A 1 189 ? -19.309 10.243 14.357 1.00 89.38 189 HIS A O 1
ATOM 1565 N N . ILE A 1 190 ? -17.211 10.327 15.143 1.00 90.06 190 ILE A N 1
ATOM 1566 C CA . ILE A 1 190 ? -16.898 8.919 14.891 1.00 90.06 190 ILE A CA 1
ATOM 1567 C C . ILE A 1 190 ? -16.757 8.185 16.233 1.00 90.06 190 ILE A C 1
ATOM 1569 O O . ILE A 1 190 ? -15.937 8.597 17.058 1.00 90.06 190 ILE A O 1
ATOM 1573 N N . PRO A 1 191 ? -17.488 7.076 16.457 1.00 90.12 191 PRO A N 1
ATOM 1574 C CA . PRO A 1 191 ? -17.287 6.222 17.623 1.00 90.12 191 PRO A CA 1
ATOM 1575 C C . PRO A 1 191 ? -15.831 5.765 17.760 1.00 90.12 191 PRO A C 1
ATOM 1577 O O . PRO A 1 191 ? -15.149 5.503 16.767 1.00 90.12 191 PRO A O 1
ATOM 1580 N N . ASN A 1 192 ? -15.343 5.636 18.994 1.00 91.06 192 ASN A N 1
ATOM 1581 C CA . ASN A 1 192 ? -13.934 5.335 19.257 1.00 91.06 192 ASN A CA 1
ATOM 1582 C C . ASN A 1 192 ? -13.443 4.047 18.584 1.00 91.06 192 ASN A C 1
ATOM 1584 O O . ASN A 1 192 ? -12.313 4.019 18.101 1.00 91.06 192 ASN A O 1
ATOM 1588 N N . ASP A 1 193 ? -14.243 2.979 18.545 1.00 86.81 193 ASP A N 1
ATOM 1589 C CA . ASP A 1 193 ? -13.821 1.705 17.958 1.00 86.81 193 ASP A CA 1
ATOM 1590 C C . ASP A 1 193 ? -13.704 1.785 16.425 1.00 86.81 193 ASP A C 1
ATOM 1592 O O . ASP A 1 193 ? -12.716 1.299 15.864 1.00 86.81 193 ASP A O 1
ATOM 1596 N N . VAL A 1 194 ? -14.636 2.482 15.765 1.00 89.06 194 VAL A N 1
ATOM 1597 C CA . VAL A 1 194 ? -14.562 2.840 14.338 1.00 89.06 194 VAL A CA 1
ATOM 1598 C C . VAL A 1 194 ? -13.342 3.720 14.069 1.00 89.06 194 VAL A C 1
ATOM 1600 O O . VAL A 1 194 ? -12.566 3.455 13.148 1.00 89.06 194 VAL A O 1
ATOM 1603 N N . LEU A 1 195 ? -13.118 4.736 14.906 1.00 92.19 195 LEU A N 1
ATOM 1604 C CA . LEU A 1 195 ? -11.991 5.651 14.770 1.00 92.19 195 LEU A CA 1
ATOM 1605 C C . LEU A 1 195 ? -10.646 4.937 14.962 1.00 92.19 195 LEU A C 1
ATOM 1607 O O . LEU A 1 195 ? -9.685 5.221 14.247 1.00 92.19 195 LEU A O 1
ATOM 1611 N N . ILE A 1 196 ? -10.561 3.987 15.895 1.00 92.81 196 ILE A N 1
ATOM 1612 C CA . ILE A 1 196 ? -9.368 3.160 16.095 1.00 92.81 196 ILE A CA 1
ATOM 1613 C C . ILE A 1 196 ? -9.073 2.335 14.842 1.00 92.81 196 ILE A C 1
ATOM 1615 O O . ILE A 1 196 ? -7.913 2.290 14.428 1.00 92.81 196 ILE A O 1
ATOM 1619 N N . ASP A 1 197 ? -10.069 1.683 14.241 1.00 90.38 197 ASP A N 1
ATOM 1620 C CA . ASP A 1 197 ? -9.848 0.867 13.041 1.00 90.38 197 ASP A CA 1
ATOM 1621 C C . ASP A 1 197 ? -9.413 1.737 11.853 1.00 90.38 197 ASP A C 1
ATOM 1623 O O . ASP A 1 197 ? -8.400 1.466 11.198 1.00 90.38 197 ASP A O 1
ATOM 1627 N N . GLY A 1 198 ? -10.079 2.879 11.684 1.00 91.00 198 GLY A N 1
ATOM 1628 C CA . GLY A 1 198 ? -9.748 3.865 10.670 1.00 91.00 198 GLY A CA 1
ATOM 1629 C C . GLY A 1 198 ? -8.343 4.457 10.802 1.00 91.00 198 GLY A C 1
ATOM 1630 O O . GLY A 1 198 ? -7.567 4.485 9.845 1.00 91.00 198 GLY A O 1
ATOM 1631 N N . LEU A 1 199 ? -7.948 4.868 12.009 1.00 94.25 199 LEU A N 1
ATOM 1632 C CA . LEU A 1 199 ? -6.595 5.364 12.267 1.00 94.25 199 LEU A CA 1
ATOM 1633 C C . LEU A 1 199 ? -5.538 4.260 12.118 1.00 94.25 199 LEU A C 1
ATOM 1635 O O . LEU A 1 199 ? -4.396 4.557 11.759 1.00 94.25 199 LEU A O 1
ATOM 1639 N N . GLN A 1 200 ? -5.874 2.988 12.372 1.00 94.00 200 GLN A N 1
ATOM 1640 C CA . GLN A 1 200 ? -4.970 1.874 12.071 1.00 94.00 200 GLN A CA 1
ATOM 1641 C C . GLN A 1 200 ? -4.754 1.722 10.565 1.00 94.00 200 GLN A C 1
ATOM 1643 O O . GLN A 1 200 ? -3.613 1.476 10.167 1.00 94.00 200 GLN A O 1
ATOM 1648 N N . ASN A 1 201 ? -5.800 1.906 9.756 1.00 91.88 201 ASN A N 1
ATOM 1649 C CA . ASN A 1 201 ? -5.694 1.908 8.301 1.00 91.88 201 ASN A CA 1
ATOM 1650 C C . ASN A 1 201 ? -4.810 3.069 7.810 1.00 91.88 201 ASN A C 1
ATOM 1652 O O . ASN A 1 201 ? -3.775 2.841 7.185 1.00 91.88 201 ASN A O 1
ATOM 1656 N N . ILE A 1 202 ? -5.105 4.300 8.248 1.00 93.94 202 ILE A N 1
ATOM 1657 C CA . ILE A 1 202 ? -4.301 5.497 7.936 1.00 93.94 202 ILE A CA 1
ATOM 1658 C C . ILE A 1 202 ? -2.836 5.316 8.351 1.00 93.94 202 ILE A C 1
ATOM 1660 O O . ILE A 1 202 ? -1.924 5.645 7.595 1.00 93.94 202 ILE A O 1
ATOM 1664 N N . ARG A 1 203 ? -2.573 4.764 9.543 1.00 95.69 203 ARG A N 1
ATOM 1665 C CA . ARG A 1 203 ? -1.206 4.475 10.005 1.00 95.69 203 ARG A CA 1
ATOM 1666 C C . ARG A 1 203 ? -0.470 3.557 9.032 1.00 95.69 203 ARG A C 1
ATOM 1668 O O . ARG A 1 203 ? 0.715 3.777 8.788 1.00 95.69 203 ARG A O 1
ATOM 1675 N N . ASN A 1 204 ? -1.138 2.515 8.549 1.00 94.31 204 ASN A N 1
ATOM 1676 C CA . ASN A 1 204 ? -0.538 1.544 7.646 1.00 94.31 204 ASN A CA 1
ATOM 1677 C C . ASN A 1 204 ? -0.257 2.176 6.280 1.00 94.31 204 ASN A C 1
ATOM 1679 O O . ASN A 1 204 ? 0.889 2.115 5.845 1.00 94.31 204 ASN A O 1
ATOM 1683 N N . ALA A 1 205 ? -1.229 2.878 5.691 1.00 93.62 205 ALA A N 1
ATOM 1684 C CA . ALA A 1 205 ? -1.057 3.604 4.432 1.00 93.62 205 ALA A CA 1
ATOM 1685 C C . ALA A 1 205 ? 0.088 4.631 4.509 1.00 93.62 205 ALA A C 1
ATOM 1687 O O . ALA A 1 205 ? 1.017 4.609 3.713 1.00 93.62 205 ALA A O 1
ATOM 1688 N N . LEU A 1 206 ? 0.133 5.464 5.557 1.00 95.69 206 LEU A N 1
ATOM 1689 C CA . LEU A 1 206 ? 1.253 6.393 5.766 1.00 95.69 206 LEU A CA 1
ATOM 1690 C C . LEU A 1 206 ? 2.602 5.669 5.873 1.00 95.69 206 LEU A C 1
ATOM 1692 O O . LEU A 1 206 ? 3.639 6.203 5.477 1.00 95.69 206 LEU A O 1
ATOM 1696 N N . GLN A 1 207 ? 2.618 4.477 6.471 1.00 96.00 207 GLN A N 1
ATOM 1697 C CA . GLN A 1 207 ? 3.841 3.711 6.647 1.00 96.00 207 GLN A CA 1
ATOM 1698 C C . GLN A 1 207 ? 4.358 3.141 5.325 1.00 96.00 207 GLN A C 1
ATOM 1700 O O . GLN A 1 207 ? 5.584 3.116 5.164 1.00 96.00 207 GLN A O 1
ATOM 1705 N N . THR A 1 208 ? 3.471 2.695 4.433 1.00 95.81 208 THR A N 1
ATOM 1706 C CA . THR A 1 208 ? 3.831 2.205 3.098 1.00 95.81 208 THR A CA 1
ATOM 1707 C C . THR A 1 208 ? 4.235 3.364 2.190 1.00 95.81 208 THR A C 1
ATOM 1709 O O . THR A 1 208 ? 5.323 3.303 1.629 1.00 95.81 208 THR A O 1
ATOM 1712 N N . GLU A 1 209 ? 3.515 4.492 2.204 1.00 95.94 209 GLU A N 1
ATOM 1713 C CA . GLU A 1 209 ? 3.876 5.728 1.478 1.00 95.94 209 GLU A CA 1
ATOM 1714 C C . GLU A 1 209 ? 5.286 6.225 1.821 1.00 95.94 209 GLU A C 1
ATOM 1716 O O . GLU A 1 209 ? 6.115 6.509 0.956 1.00 95.94 209 GLU A O 1
ATOM 1721 N N . ILE A 1 210 ? 5.626 6.264 3.116 1.00 96.50 210 ILE A N 1
ATOM 1722 C CA . ILE A 1 210 ? 6.976 6.644 3.557 1.00 96.50 210 ILE A CA 1
ATOM 1723 C C . ILE A 1 210 ? 8.041 5.695 2.992 1.00 96.50 210 ILE A C 1
ATOM 1725 O O . ILE A 1 210 ? 9.166 6.131 2.738 1.00 96.50 210 ILE A O 1
ATOM 1729 N N . ASN A 1 211 ? 7.735 4.404 2.849 1.00 97.19 211 ASN A N 1
ATOM 1730 C CA . ASN A 1 211 ? 8.680 3.431 2.309 1.00 97.19 211 ASN A CA 1
ATOM 1731 C C . ASN A 1 211 ? 8.784 3.549 0.783 1.00 97.19 211 ASN A C 1
ATOM 1733 O O . ASN A 1 211 ? 9.904 3.567 0.277 1.00 97.19 211 ASN A O 1
ATOM 1737 N N . ALA A 1 212 ? 7.649 3.668 0.090 1.00 97.25 212 ALA A N 1
ATOM 1738 C CA . ALA A 1 212 ? 7.531 3.857 -1.352 1.00 97.25 212 ALA A CA 1
ATOM 1739 C C . ALA A 1 212 ? 8.347 5.056 -1.823 1.00 97.25 212 ALA A C 1
ATOM 1741 O O . ALA A 1 212 ? 9.355 4.883 -2.511 1.00 97.25 212 ALA A O 1
ATOM 1742 N N . TYR A 1 213 ? 8.059 6.242 -1.291 1.00 96.88 213 TYR A N 1
ATOM 1743 C CA . TYR A 1 213 ? 8.807 7.443 -1.643 1.00 96.88 213 TYR A CA 1
ATOM 1744 C C . TYR A 1 213 ? 10.278 7.415 -1.215 1.00 96.88 213 TYR A C 1
ATOM 1746 O O . TYR A 1 213 ? 11.136 7.994 -1.883 1.00 96.88 213 TYR A O 1
ATOM 1754 N N . LYS A 1 214 ? 10.619 6.743 -0.105 1.00 96.88 214 LYS A N 1
ATOM 1755 C CA . LYS A 1 214 ? 12.028 6.576 0.292 1.00 96.88 214 LYS A CA 1
ATOM 1756 C C . LYS A 1 214 ? 12.801 5.786 -0.762 1.00 96.88 214 LYS A C 1
ATOM 1758 O O . LYS A 1 214 ? 13.947 6.135 -1.047 1.00 96.88 214 LYS A O 1
ATOM 1763 N N . GLU A 1 215 ? 12.223 4.710 -1.286 1.00 96.25 215 GLU A N 1
ATOM 1764 C CA . GLU A 1 215 ? 12.873 3.924 -2.331 1.00 96.25 215 GLU A CA 1
ATOM 1765 C C . GLU A 1 215 ? 12.838 4.636 -3.685 1.00 96.25 215 GLU A C 1
ATOM 1767 O O . GLU A 1 215 ? 13.849 4.622 -4.380 1.00 96.25 215 GLU A O 1
ATOM 1772 N N . GLU A 1 216 ? 11.763 5.347 -4.017 1.00 96.06 216 GLU A N 1
ATOM 1773 C CA . GLU A 1 216 ? 11.672 6.168 -5.229 1.00 96.06 216 GLU A CA 1
ATOM 1774 C C . GLU A 1 216 ? 12.786 7.225 -5.295 1.00 96.06 216 GLU A C 1
ATOM 1776 O O . GLU A 1 216 ? 13.532 7.280 -6.272 1.00 96.06 216 GLU A O 1
ATOM 1781 N N . ILE A 1 217 ? 13.001 7.979 -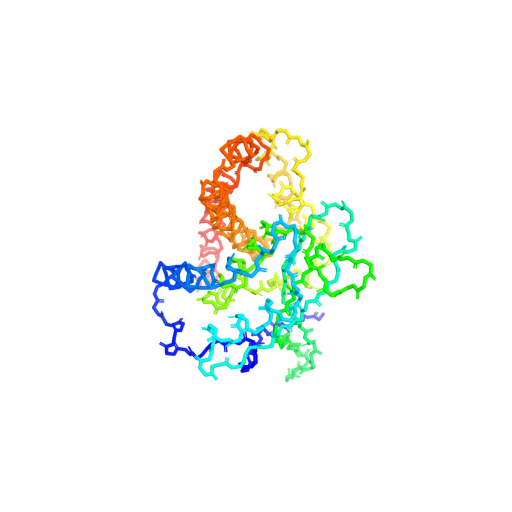4.208 1.00 96.81 217 ILE A N 1
ATOM 1782 C CA . ILE A 1 217 ? 14.103 8.953 -4.097 1.00 96.81 217 ILE A CA 1
ATOM 1783 C C . ILE A 1 217 ? 15.464 8.280 -4.302 1.00 96.81 217 ILE A C 1
ATOM 1785 O O . ILE A 1 217 ? 16.330 8.825 -4.987 1.00 96.81 217 ILE A O 1
ATOM 1789 N N . LYS A 1 218 ? 15.679 7.090 -3.725 1.00 95.56 218 LYS A N 1
ATOM 1790 C CA . LYS A 1 218 ? 16.932 6.345 -3.929 1.00 95.56 218 LYS A CA 1
ATOM 1791 C C . LYS A 1 218 ? 17.108 5.920 -5.386 1.00 95.56 218 LYS A C 1
ATOM 1793 O O . LYS A 1 218 ? 18.240 5.902 -5.858 1.00 95.56 218 LYS A O 1
ATOM 1798 N N . CYS A 1 219 ? 16.029 5.555 -6.075 1.00 93.19 219 CYS A N 1
ATOM 1799 C CA . CYS A 1 219 ? 16.073 5.192 -7.490 1.00 93.19 219 CYS A CA 1
ATOM 1800 C C . CYS A 1 219 ? 16.405 6.417 -8.351 1.00 93.19 219 CYS A C 1
ATOM 1802 O O . CYS A 1 219 ? 17.337 6.353 -9.144 1.00 93.19 219 CYS A O 1
ATOM 1804 N N . LEU A 1 220 ? 15.746 7.557 -8.113 1.00 94.56 220 LEU A N 1
ATOM 1805 C CA . LEU A 1 220 ? 16.054 8.830 -8.779 1.00 94.56 220 LEU A CA 1
ATOM 1806 C C . LEU A 1 220 ? 17.528 9.223 -8.611 1.00 94.56 220 LEU A C 1
ATOM 1808 O O . LEU A 1 220 ? 18.197 9.566 -9.582 1.00 94.56 220 LEU A O 1
ATOM 1812 N N . MET A 1 221 ? 18.062 9.114 -7.391 1.00 94.44 221 MET A N 1
ATOM 1813 C CA . MET A 1 221 ? 19.477 9.383 -7.121 1.00 94.44 221 MET A CA 1
ATOM 1814 C C . MET A 1 221 ? 20.425 8.440 -7.874 1.00 94.44 221 MET A C 1
ATOM 1816 O O . MET A 1 221 ? 21.467 8.886 -8.345 1.00 94.44 221 MET A O 1
ATOM 1820 N N . LYS A 1 222 ? 20.092 7.146 -7.980 1.00 92.12 222 LYS A N 1
ATOM 1821 C CA . LYS A 1 222 ? 20.896 6.165 -8.731 1.00 92.12 222 LYS A CA 1
ATOM 1822 C C . LYS A 1 222 ? 20.882 6.420 -10.235 1.00 92.12 222 LYS A C 1
ATOM 1824 O O . LYS A 1 222 ? 21.870 6.130 -10.894 1.00 92.12 222 LYS A O 1
ATOM 1829 N N . ASP A 1 223 ? 19.790 6.976 -10.744 1.00 90.38 223 ASP A N 1
ATOM 1830 C CA . ASP A 1 223 ? 19.647 7.382 -12.142 1.00 90.38 223 ASP A CA 1
ATOM 1831 C C . ASP A 1 223 ? 20.226 8.790 -12.406 1.00 90.38 223 ASP A C 1
ATOM 1833 O O . ASP A 1 223 ? 19.939 9.389 -13.440 1.00 90.38 223 ASP A O 1
ATOM 1837 N N . TYR A 1 224 ? 21.007 9.351 -11.470 1.00 91.44 224 TYR A N 1
ATOM 1838 C CA . TYR A 1 224 ? 21.603 10.695 -11.544 1.00 91.44 224 TYR A CA 1
ATOM 1839 C C . TYR A 1 224 ? 20.586 11.848 -11.691 1.00 91.44 224 TYR A C 1
ATOM 1841 O O . TYR A 1 224 ? 20.943 12.966 -12.062 1.00 91.44 224 TYR A O 1
ATOM 1849 N N . LYS A 1 225 ? 19.316 11.625 -11.323 1.00 92.38 225 LYS A N 1
ATOM 1850 C CA . LYS A 1 225 ? 18.240 12.633 -11.339 1.00 92.38 225 LYS A CA 1
ATOM 1851 C C . LYS A 1 225 ? 18.150 13.390 -10.015 1.00 92.38 225 LYS A C 1
ATOM 1853 O O . LYS A 1 225 ? 17.162 13.320 -9.282 1.00 92.38 225 LYS A O 1
ATOM 1858 N N . PHE A 1 226 ? 19.219 14.107 -9.677 1.00 94.38 226 PHE A N 1
ATOM 1859 C CA . PHE A 1 226 ? 19.355 14.777 -8.378 1.00 94.38 226 PHE A CA 1
ATOM 1860 C C . PHE A 1 226 ? 18.295 15.861 -8.128 1.00 94.38 226 PHE A C 1
ATOM 1862 O O . PHE A 1 226 ? 17.780 15.958 -7.014 1.00 94.38 226 PHE A O 1
ATOM 1869 N N . LEU A 1 227 ? 17.953 16.655 -9.150 1.00 96.00 227 LEU A N 1
ATOM 1870 C CA . LEU A 1 227 ? 16.952 17.723 -9.033 1.00 96.00 227 LEU A CA 1
ATOM 1871 C C . LEU A 1 227 ? 15.543 17.166 -8.797 1.00 96.00 227 LEU A C 1
ATOM 1873 O O . LEU A 1 227 ? 14.826 17.678 -7.936 1.00 96.00 227 LEU A O 1
ATOM 1877 N N . ASP A 1 228 ? 15.180 16.080 -9.480 1.00 95.25 228 ASP A N 1
ATOM 1878 C CA . ASP A 1 228 ? 13.895 15.399 -9.285 1.00 95.25 228 ASP A CA 1
ATOM 1879 C C . ASP A 1 228 ? 13.806 14.805 -7.873 1.00 95.25 228 ASP A C 1
ATOM 1881 O O . ASP A 1 228 ? 12.823 15.011 -7.160 1.00 95.25 228 ASP A O 1
ATOM 1885 N N . ALA A 1 229 ? 14.875 14.142 -7.414 1.00 96.81 229 ALA A N 1
ATOM 1886 C CA . ALA A 1 229 ? 14.959 13.600 -6.059 1.00 96.81 229 ALA A CA 1
ATOM 1887 C C . ALA A 1 229 ? 14.831 14.695 -4.983 1.00 96.81 229 ALA A C 1
ATOM 1889 O O . ALA A 1 229 ? 14.161 14.497 -3.963 1.00 96.81 229 ALA A O 1
ATOM 1890 N N . LEU A 1 230 ? 15.466 15.854 -5.193 1.00 96.19 230 LEU A N 1
ATOM 1891 C CA . LEU A 1 230 ? 15.383 16.994 -4.281 1.00 96.19 230 LEU A CA 1
ATOM 1892 C C . LEU A 1 230 ? 13.978 17.604 -4.272 1.00 96.19 230 LEU A C 1
ATOM 1894 O O . LEU A 1 230 ? 13.427 17.827 -3.194 1.00 96.19 230 LEU A O 1
ATOM 1898 N N . THR A 1 231 ? 13.389 17.817 -5.449 1.00 95.69 231 THR A N 1
ATOM 1899 C CA . THR A 1 231 ? 12.025 18.337 -5.615 1.00 95.69 231 THR A CA 1
ATOM 1900 C C . THR A 1 231 ? 11.014 17.440 -4.910 1.00 95.69 231 THR A C 1
ATOM 1902 O O . THR A 1 231 ? 10.231 17.919 -4.088 1.00 95.69 231 THR A O 1
ATOM 1905 N N . LEU A 1 232 ? 11.097 16.125 -5.130 1.00 94.88 232 LEU A N 1
ATOM 1906 C CA . LEU A 1 232 ? 10.243 15.149 -4.460 1.00 94.88 232 LEU A CA 1
ATOM 1907 C C . LEU A 1 232 ? 10.435 15.189 -2.937 1.00 94.88 232 LEU A C 1
ATOM 1909 O O . LEU A 1 232 ? 9.468 15.251 -2.179 1.00 94.88 232 LEU A O 1
ATOM 1913 N N . LYS A 1 233 ? 11.681 15.233 -2.453 1.00 95.75 233 LYS A N 1
ATOM 1914 C CA . LYS A 1 233 ? 11.970 15.340 -1.014 1.00 95.75 233 LYS A CA 1
ATOM 1915 C C . LYS A 1 233 ? 11.391 16.618 -0.396 1.00 95.75 233 LYS A C 1
ATOM 1917 O O . LYS A 1 233 ? 10.899 16.565 0.734 1.00 95.75 233 LYS A O 1
ATOM 1922 N N . LEU A 1 234 ? 11.454 17.751 -1.097 1.00 94.50 234 LEU A N 1
ATOM 1923 C CA . LEU A 1 234 ? 10.852 19.011 -0.654 1.00 94.50 234 LEU A CA 1
ATOM 1924 C C . LEU A 1 234 ? 9.330 18.884 -0.589 1.00 94.50 234 LEU A C 1
ATOM 1926 O O . LEU A 1 234 ? 8.768 19.100 0.484 1.00 94.50 234 LEU A O 1
ATOM 1930 N N . PHE A 1 235 ? 8.696 18.420 -1.668 1.00 93.19 235 PHE A N 1
ATOM 1931 C CA . PHE A 1 235 ? 7.252 18.185 -1.741 1.00 93.19 235 PHE A CA 1
ATOM 1932 C C . PHE A 1 235 ? 6.743 17.291 -0.599 1.00 93.19 235 PHE A C 1
ATOM 1934 O O . PHE A 1 235 ? 5.759 17.608 0.074 1.00 93.19 235 PHE A O 1
ATOM 1941 N N . LEU A 1 236 ? 7.457 16.206 -0.288 1.00 92.94 236 LEU A N 1
ATOM 1942 C CA . LEU A 1 236 ? 7.099 15.308 0.813 1.00 92.94 236 LEU A CA 1
ATOM 1943 C C . LEU A 1 236 ? 7.191 15.981 2.190 1.00 92.94 236 LEU A C 1
ATOM 1945 O O . LEU A 1 236 ? 6.418 15.655 3.095 1.00 92.94 236 LEU A O 1
ATOM 1949 N N . ASN A 1 237 ? 8.120 16.922 2.368 1.00 92.00 237 ASN A N 1
ATOM 1950 C CA . ASN A 1 237 ? 8.313 17.648 3.624 1.00 92.00 237 ASN A CA 1
ATOM 1951 C C . ASN A 1 237 ? 7.377 18.858 3.774 1.00 92.00 237 ASN A C 1
ATOM 1953 O O . ASN A 1 237 ? 7.081 19.256 4.906 1.00 92.00 237 ASN A O 1
ATOM 1957 N N . THR A 1 238 ? 6.894 19.438 2.674 1.00 91.50 238 THR A N 1
ATOM 1958 C CA . THR A 1 238 ? 6.015 20.616 2.682 1.00 91.50 238 THR A CA 1
ATOM 1959 C C . THR A 1 238 ? 4.545 20.241 2.551 1.00 91.50 238 THR A C 1
ATOM 1961 O O . THR A 1 238 ? 3.743 20.650 3.392 1.00 91.50 238 THR A O 1
ATOM 1964 N N . ASN A 1 239 ? 4.200 19.442 1.542 1.00 91.31 239 ASN A N 1
ATOM 1965 C CA . ASN A 1 239 ? 2.829 19.129 1.148 1.00 91.31 239 ASN A CA 1
ATOM 1966 C C . ASN A 1 239 ? 2.343 17.861 1.840 1.00 91.31 239 ASN A C 1
ATOM 1968 O O . ASN A 1 239 ? 1.320 17.875 2.510 1.00 91.31 239 ASN A O 1
ATOM 1972 N N . CYS A 1 240 ? 3.115 16.777 1.786 1.00 91.31 240 CYS A N 1
ATOM 1973 C CA . CYS A 1 240 ? 2.620 15.498 2.294 1.00 91.31 240 CYS A CA 1
ATOM 1974 C C . CYS A 1 240 ? 2.727 15.380 3.820 1.00 91.31 240 CYS A C 1
ATOM 1976 O O . CYS A 1 240 ? 1.771 15.008 4.503 1.00 91.31 240 CYS A O 1
ATOM 1978 N N . LYS A 1 241 ? 3.910 15.682 4.373 1.00 93.69 241 LYS A N 1
ATOM 1979 C CA . LYS A 1 241 ? 4.261 15.553 5.799 1.00 93.69 241 LYS A CA 1
ATOM 1980 C C . LYS A 1 241 ? 3.948 14.180 6.403 1.00 93.69 241 LYS A C 1
ATOM 1982 O O . LYS A 1 241 ? 3.638 14.083 7.594 1.00 93.69 241 LYS A O 1
ATOM 1987 N N . PHE A 1 242 ? 4.102 13.104 5.625 1.00 94.94 242 PHE A N 1
ATOM 1988 C CA . PHE A 1 242 ? 3.718 11.747 6.034 1.00 94.94 242 PHE A CA 1
ATOM 1989 C C . PHE A 1 242 ? 4.305 11.320 7.383 1.00 94.94 242 PHE A C 1
ATOM 1991 O O . PHE A 1 242 ? 3.590 10.786 8.224 1.00 94.94 242 PHE A O 1
ATOM 1998 N N . LYS A 1 243 ? 5.580 11.627 7.663 1.00 95.38 243 LYS A N 1
ATOM 1999 C CA . LYS A 1 243 ? 6.208 11.302 8.959 1.00 95.38 243 LYS A CA 1
ATOM 2000 C C . LYS A 1 243 ? 5.535 12.010 10.141 1.00 95.38 243 LYS A C 1
ATOM 2002 O O . LYS A 1 243 ? 5.358 11.409 11.200 1.00 95.38 243 LYS A O 1
ATOM 2007 N N . ALA A 1 244 ? 5.154 13.277 9.975 1.00 95.81 244 ALA A N 1
ATOM 2008 C CA . ALA A 1 244 ? 4.472 14.041 11.017 1.00 95.81 244 ALA A CA 1
ATOM 2009 C C . ALA A 1 244 ? 3.024 13.561 11.207 1.00 95.81 244 ALA A C 1
ATOM 2011 O O . ALA A 1 244 ? 2.587 13.391 12.347 1.00 95.81 244 ALA A O 1
ATOM 2012 N N . LYS A 1 245 ? 2.318 13.272 10.104 1.00 96.75 245 LYS A N 1
ATOM 2013 C CA . LYS A 1 245 ? 0.987 12.646 10.110 1.00 96.75 245 LYS A CA 1
ATOM 2014 C C . LYS A 1 245 ? 1.016 11.274 10.797 1.00 96.75 245 LYS A C 1
ATOM 2016 O O . LYS A 1 245 ? 0.179 11.005 11.656 1.00 96.75 245 LYS A O 1
ATOM 2021 N N . LEU A 1 246 ? 2.030 10.449 10.525 1.00 97.25 246 LEU A N 1
ATOM 2022 C CA . LEU A 1 246 ? 2.209 9.131 11.143 1.00 97.25 246 LEU A CA 1
ATOM 2023 C C . LEU A 1 246 ? 2.459 9.243 12.651 1.00 97.25 246 LEU A C 1
ATOM 2025 O O . LEU A 1 246 ? 1.850 8.516 13.436 1.00 97.25 246 LEU A O 1
ATOM 2029 N N . LYS A 1 247 ? 3.317 10.181 13.081 1.00 97.88 247 LYS A N 1
ATOM 2030 C CA . LYS A 1 247 ? 3.553 10.450 14.510 1.00 97.88 247 LYS A CA 1
ATOM 2031 C C . LYS A 1 247 ? 2.258 10.851 15.223 1.00 97.88 247 LYS A C 1
ATOM 2033 O O . LYS A 1 247 ? 1.974 10.320 16.293 1.00 97.88 247 LYS A O 1
ATOM 2038 N N . TYR A 1 248 ? 1.475 11.747 14.623 1.00 97.62 248 TYR A N 1
ATOM 2039 C CA . TYR A 1 248 ? 0.189 12.177 15.177 1.00 97.62 248 TYR A CA 1
ATOM 2040 C C . TYR A 1 248 ? -0.827 11.028 15.251 1.00 97.62 248 TYR A C 1
ATOM 2042 O O . TYR A 1 248 ? -1.427 10.813 16.301 1.00 97.62 248 TYR A O 1
ATOM 2050 N N . THR A 1 249 ? -0.944 10.236 14.183 1.00 97.44 249 THR A N 1
ATOM 2051 C CA . THR A 1 249 ? -1.825 9.057 14.123 1.00 97.44 249 THR A CA 1
ATOM 2052 C C . THR A 1 249 ? -1.485 8.051 15.224 1.00 97.44 249 THR A C 1
ATOM 2054 O O . THR A 1 249 ? -2.364 7.603 15.954 1.00 97.44 249 THR A O 1
ATOM 2057 N N . ASN A 1 250 ? -0.198 7.738 15.412 1.00 98.00 250 ASN A N 1
ATOM 2058 C CA . ASN A 1 250 ? 0.256 6.832 16.470 1.00 98.00 250 ASN A CA 1
ATOM 2059 C C . ASN A 1 250 ? -0.050 7.358 17.876 1.00 98.00 250 ASN A C 1
ATOM 2061 O O . ASN A 1 250 ? -0.438 6.578 18.746 1.00 98.00 250 ASN A O 1
ATOM 2065 N N . GLN A 1 251 ? 0.119 8.664 18.101 1.00 97.75 251 GLN A N 1
ATOM 2066 C CA . GLN A 1 251 ? -0.240 9.287 19.371 1.00 97.75 251 GLN A CA 1
ATOM 2067 C C . GLN A 1 251 ? -1.742 9.128 19.645 1.00 97.75 251 GLN A C 1
ATOM 2069 O O . GLN A 1 251 ? -2.115 8.646 20.712 1.00 97.75 251 GLN A O 1
ATOM 2074 N N . LYS A 1 252 ? -2.594 9.452 18.665 1.00 97.12 252 LYS A N 1
ATOM 2075 C CA . LYS A 1 252 ? -4.051 9.337 18.809 1.00 97.12 252 LYS A CA 1
ATOM 2076 C C . LYS A 1 252 ? -4.535 7.906 18.990 1.00 97.12 252 LYS A C 1
ATOM 2078 O O . LYS A 1 252 ? -5.350 7.661 19.870 1.00 97.12 252 LYS A O 1
ATOM 2083 N N . LEU A 1 253 ? -3.964 6.948 18.265 1.00 96.88 253 LEU A N 1
ATOM 2084 C CA . LEU A 1 253 ? -4.235 5.528 18.497 1.00 96.88 253 LEU A CA 1
ATOM 2085 C C . LEU A 1 253 ? -3.901 5.101 19.929 1.00 96.88 253 LEU A C 1
ATOM 2087 O O . LEU A 1 253 ? -4.678 4.378 20.543 1.00 96.88 253 LEU A O 1
ATOM 2091 N N . LYS A 1 254 ? -2.757 5.538 20.474 1.00 97.31 254 LYS A N 1
ATOM 2092 C CA . LYS A 1 254 ? -2.364 5.204 21.851 1.00 97.31 254 LYS A CA 1
ATOM 2093 C C . LYS A 1 254 ? -3.353 5.771 22.873 1.00 97.31 254 LYS A C 1
ATOM 2095 O O . LYS A 1 254 ? -3.709 5.058 23.806 1.00 97.31 254 LYS A O 1
ATOM 2100 N N . GLU A 1 255 ? -3.783 7.018 22.685 1.00 96.06 255 GLU A N 1
ATOM 2101 C CA . GLU A 1 255 ? -4.778 7.685 23.537 1.00 96.06 255 GLU A CA 1
ATOM 2102 C C . GLU A 1 255 ? -6.129 6.948 23.499 1.00 96.06 255 GLU A C 1
ATOM 2104 O O . GLU A 1 255 ? -6.637 6.551 24.545 1.00 96.06 255 GLU A O 1
ATOM 2109 N N . LEU A 1 256 ? -6.668 6.676 22.306 1.00 95.50 256 LEU A N 1
ATOM 2110 C CA . LEU A 1 256 ? -7.974 6.025 22.140 1.00 95.50 256 LEU A CA 1
ATOM 2111 C C . LEU A 1 256 ? -7.990 4.582 22.658 1.00 95.50 256 LEU A C 1
ATOM 2113 O O . LEU A 1 256 ? -8.896 4.194 23.387 1.00 95.50 256 LEU A O 1
ATOM 2117 N N . ILE A 1 257 ? -6.957 3.791 22.348 1.00 94.75 257 ILE A N 1
ATOM 2118 C CA . ILE A 1 257 ? -6.854 2.406 22.838 1.00 94.75 257 ILE A CA 1
ATOM 2119 C C . ILE A 1 257 ? -6.763 2.372 24.367 1.00 94.75 257 ILE A C 1
ATOM 2121 O O . ILE A 1 257 ? -7.265 1.438 24.991 1.00 94.75 257 ILE A O 1
ATOM 2125 N N . TYR A 1 258 ? -6.105 3.358 24.983 1.00 94.56 258 TYR A N 1
ATOM 2126 C CA . TYR A 1 258 ? -6.061 3.462 26.437 1.00 94.56 258 TYR A CA 1
ATOM 2127 C C . TYR A 1 258 ? -7.459 3.712 27.016 1.00 94.56 258 TYR A C 1
ATOM 2129 O O . TYR A 1 258 ? -7.855 2.989 27.926 1.00 94.56 258 TYR A O 1
ATOM 2137 N N . ILE A 1 259 ? -8.212 4.663 26.454 1.00 93.06 259 ILE A N 1
ATOM 2138 C CA . ILE A 1 259 ? -9.585 4.984 26.876 1.00 93.06 259 ILE A CA 1
ATOM 2139 C C . ILE A 1 259 ? -10.491 3.747 26.779 1.00 93.06 259 ILE A C 1
ATOM 2141 O O . ILE A 1 259 ? -11.092 3.354 27.777 1.00 93.06 259 ILE A O 1
ATOM 2145 N N . GLU A 1 260 ? -10.509 3.072 25.627 1.00 90.88 260 GLU A N 1
ATOM 2146 C CA . GLU A 1 260 ? -11.336 1.876 25.406 1.00 90.88 260 GLU A CA 1
ATOM 2147 C C . GLU A 1 260 ? -11.000 0.737 26.376 1.00 90.88 260 GLU A C 1
ATOM 2149 O O . GLU A 1 260 ? -11.879 0.075 26.926 1.00 90.88 260 GLU A O 1
ATOM 2154 N N . ARG A 1 261 ? -9.710 0.522 26.659 1.00 90.75 261 ARG A N 1
ATOM 2155 C CA . ARG A 1 261 ? -9.292 -0.500 27.629 1.00 90.75 261 ARG A CA 1
ATOM 2156 C C . ARG A 1 261 ? -9.759 -0.194 29.047 1.00 90.75 261 ARG A C 1
ATOM 2158 O O . ARG A 1 261 ? -10.037 -1.137 29.782 1.00 90.75 261 ARG A O 1
ATOM 2165 N N . GLN A 1 262 ? -9.808 1.077 29.443 1.00 91.19 262 GLN A N 1
ATOM 2166 C CA . GLN A 1 262 ? -10.316 1.457 30.762 1.00 91.19 262 GLN A CA 1
ATOM 2167 C C . GLN A 1 262 ? -11.835 1.289 30.840 1.00 91.19 262 GLN A C 1
ATOM 2169 O O . GLN A 1 262 ? -12.324 0.714 31.807 1.00 91.19 262 GLN A O 1
ATOM 2174 N N . ALA A 1 263 ? -12.569 1.687 29.797 1.00 88.69 263 ALA A N 1
ATOM 2175 C CA . ALA A 1 263 ? -14.015 1.479 29.724 1.00 88.69 263 ALA A CA 1
ATOM 2176 C C . ALA A 1 263 ? -14.387 -0.010 29.863 1.00 88.69 263 ALA A C 1
ATOM 2178 O O . ALA A 1 263 ? -15.218 -0.365 30.696 1.00 88.69 263 ALA A O 1
ATOM 2179 N N . LEU A 1 264 ? -13.688 -0.894 29.139 1.00 87.00 264 LEU A N 1
ATOM 2180 C CA . LEU A 1 264 ? -13.893 -2.347 29.214 1.00 87.00 264 LEU A CA 1
ATOM 2181 C C . LEU A 1 264 ? -13.565 -2.947 30.589 1.00 87.00 264 LEU A C 1
ATOM 2183 O O . LEU A 1 264 ? -14.168 -3.942 30.981 1.00 87.00 264 LEU A O 1
ATOM 2187 N N . ARG A 1 265 ? -12.592 -2.389 31.318 1.00 86.81 265 ARG A N 1
ATOM 2188 C CA . ARG A 1 265 ? -12.286 -2.829 32.690 1.00 86.81 265 ARG A CA 1
ATOM 2189 C C . ARG A 1 265 ? -13.406 -2.445 33.642 1.00 86.81 265 ARG A C 1
ATOM 2191 O O . ARG A 1 265 ? -13.853 -3.289 34.406 1.00 86.81 265 ARG A O 1
ATOM 2198 N N . ASN A 1 266 ? -13.890 -1.212 33.545 1.00 82.88 266 ASN A N 1
ATOM 2199 C CA . ASN A 1 266 ? -14.952 -0.712 34.412 1.00 82.88 266 ASN A CA 1
ATOM 2200 C C . ASN A 1 266 ? -16.270 -1.475 34.204 1.00 82.88 266 ASN A C 1
ATOM 2202 O O . ASN A 1 266 ? -16.951 -1.765 35.178 1.00 82.88 266 ASN A O 1
ATOM 2206 N N . GLN A 1 267 ? -16.580 -1.883 32.969 1.00 78.00 267 GLN A N 1
ATOM 2207 C CA . GLN A 1 267 ? -17.749 -2.718 32.656 1.00 78.00 267 GLN A CA 1
ATOM 2208 C C . GLN A 1 267 ? -17.670 -4.149 33.209 1.00 78.00 267 GLN A C 1
ATOM 2210 O O . GLN A 1 267 ? -18.699 -4.779 33.388 1.00 78.00 267 GLN A O 1
ATOM 2215 N N . ARG A 1 268 ? -16.469 -4.690 33.458 1.00 71.06 268 ARG A N 1
ATOM 2216 C CA . ARG A 1 268 ? -16.287 -6.039 34.035 1.00 71.06 268 ARG A CA 1
ATOM 2217 C C . ARG A 1 268 ? -16.360 -6.063 35.563 1.00 71.06 268 ARG A C 1
ATOM 2219 O O . ARG A 1 268 ? -16.332 -7.141 36.147 1.00 71.06 268 ARG A O 1
ATOM 2226 N N . HIS A 1 269 ? -16.365 -4.891 36.192 1.00 59.31 269 HIS A N 1
ATOM 2227 C CA . HIS A 1 269 ? -16.466 -4.719 37.642 1.00 59.31 269 HIS A CA 1
ATOM 2228 C C . HIS A 1 269 ? -17.864 -4.245 38.080 1.00 59.31 269 HIS A C 1
ATOM 2230 O O . HIS A 1 269 ? -18.044 -3.908 39.249 1.00 59.31 269 HIS A O 1
ATOM 2236 N N . GLN A 1 270 ? -18.820 -4.217 37.148 1.00 50.59 270 GLN A N 1
ATOM 2237 C CA . GLN A 1 270 ? -20.257 -4.040 37.367 1.00 50.59 270 GLN A CA 1
ATOM 2238 C C . GLN A 1 270 ? -20.959 -5.368 37.092 1.00 50.59 270 GLN A C 1
ATOM 2240 O O . GLN A 1 270 ? -21.947 -5.645 37.801 1.00 50.59 270 GLN A O 1
#